Protein AF-A0A1T5BNI3-F1 (afdb_monomer)

Secondary structure (DSSP, 8-state):
---------------------SSSSPPPPPPTTHHHHHHHH-STTHHHHTT--HHHHHHHHHHHHHHTTT-HHHHHHHHHHHHHHHHHHHHHHHHHHHGGGTSEETTEEPPPP----TT---GGGTTTSSS-SS-TT--PPPP-PPPPPPHHHHHHHHHHTT---HHHHHHHH--HHHHHHHHTT-EEEE-TTS-EEEEETTEEEEEE-HHHHHHT-

Mean predicted aligned error: 16.92 Å

Nearest PDB structures (foldseek):
  2yko-assembly1_C  TM=4.255E-01  e=8.423E+00  Homo sapiens

Solvent-accessible surface area (backbone atoms only — not comparable to full-atom values): 14040 Å² total; per-residue (Å²): 140,84,85,83,82,82,80,79,79,81,80,77,77,78,73,79,78,76,78,82,82,69,77,86,55,82,82,78,78,73,62,91,59,49,65,62,50,39,37,74,63,38,83,68,63,46,41,67,74,70,71,46,56,67,67,57,56,54,46,43,53,50,52,51,23,61,74,52,73,81,44,32,72,58,47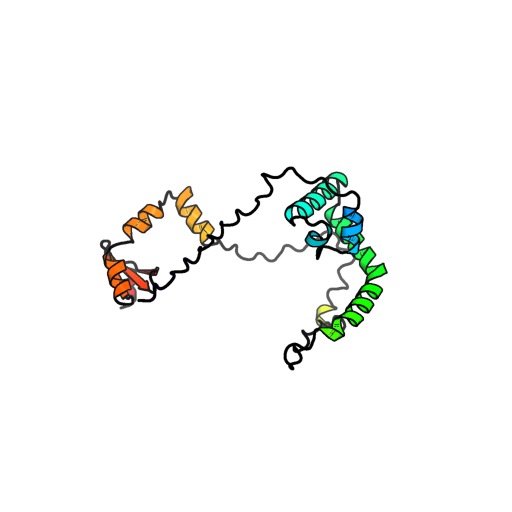,55,50,49,51,24,51,52,44,41,68,76,44,36,65,61,50,54,57,49,49,66,65,61,56,78,74,68,57,64,62,90,89,42,72,66,75,78,72,78,74,80,62,81,89,69,66,60,73,86,70,59,75,67,70,83,75,61,88,87,55,93,77,72,75,74,78,71,81,84,67,82,86,79,84,52,70,68,56,51,53,51,43,38,38,73,75,68,63,45,59,61,70,61,48,49,59,70,67,62,43,74,69,56,57,54,31,36,77,70,75,25,45,80,44,76,45,97,88,60,32,38,36,34,38,48,93,87,38,79,79,47,77,46,52,64,70,58,63,64,76,80,111

Foldseek 3Di:
DDDDDDDDDDPPDPPDPDPCPVPPDPQDDDDPCLLVCCLVVNPPCPCVVVVHDVVSNVVSQVVQCVVVVPASVNVSVVSSVVCCVVCVVVVVVVVVVVPPPPQDDPNDRDDPPPPPPPPCDPCVVVVVPVPPDPDVPCPDPDPDDPDDDDPVNVVVCCCPVVVDDVVVVVVQVDDVVLVVCVVVQWDWDQHPVRWIFTHHPNDGPDIHDPVRVVVVD

Structure (mmCIF, N/CA/C/O backbone):
data_AF-A0A1T5BNI3-F1
#
_entry.id   AF-A0A1T5BNI3-F1
#
loop_
_atom_site.group_PDB
_atom_site.id
_atom_site.type_symbol
_atom_site.label_atom_id
_atom_site.label_alt_id
_atom_site.label_comp_id
_atom_site.label_asym_id
_atom_site.label_entity_id
_atom_site.label_seq_id
_atom_site.pdbx_PDB_ins_code
_atom_site.Cartn_x
_atom_site.Cartn_y
_atom_site.Cartn_z
_atom_site.occupancy
_atom_site.B_iso_or_equiv
_atom_site.auth_seq_id
_atom_site.auth_comp_id
_atom_site.auth_asym_id
_atom_site.auth_atom_id
_atom_site.pdbx_PDB_model_num
ATOM 1 N N . MET A 1 1 ? -43.018 -47.697 7.595 1.00 48.31 1 MET A N 1
ATOM 2 C CA . MET A 1 1 ? -42.002 -46.936 8.354 1.00 48.31 1 MET A CA 1
ATOM 3 C C . MET A 1 1 ? -40.820 -46.683 7.428 1.00 48.31 1 MET A C 1
ATOM 5 O O . MET A 1 1 ? -40.089 -47.619 7.144 1.00 48.31 1 MET A O 1
ATOM 9 N N . ALA A 1 2 ? -40.700 -45.479 6.862 1.00 48.47 2 ALA A N 1
ATOM 10 C CA . ALA A 1 2 ? -39.664 -45.147 5.880 1.00 48.47 2 ALA A CA 1
ATOM 11 C C . ALA A 1 2 ? -38.583 -44.276 6.536 1.00 48.47 2 ALA A C 1
ATOM 13 O O . ALA A 1 2 ? -38.874 -43.178 7.009 1.00 48.47 2 ALA A O 1
ATOM 14 N N . ALA A 1 3 ? -37.354 -44.790 6.593 1.00 55.47 3 ALA A N 1
ATOM 15 C CA . ALA A 1 3 ? -36.198 -44.095 7.144 1.00 55.47 3 ALA A CA 1
ATOM 16 C C . ALA A 1 3 ? -35.705 -43.031 6.151 1.00 55.47 3 ALA A C 1
ATOM 18 O O . ALA A 1 3 ? -35.330 -43.345 5.022 1.00 55.47 3 ALA A O 1
ATOM 19 N N . GLN A 1 4 ? -35.726 -41.766 6.567 1.00 59.69 4 GLN A N 1
ATOM 20 C CA . GLN A 1 4 ? -35.246 -40.645 5.764 1.00 59.69 4 GLN A CA 1
ATOM 21 C C . GLN A 1 4 ? -33.711 -40.615 5.785 1.00 59.69 4 GLN A C 1
ATOM 23 O O . GLN A 1 4 ? -33.096 -40.464 6.839 1.00 59.69 4 GLN A O 1
ATOM 28 N N . SER A 1 5 ? -33.089 -40.775 4.616 1.00 59.94 5 SER A N 1
ATOM 29 C CA . SER A 1 5 ? -31.635 -40.743 4.445 1.00 59.94 5 SER A CA 1
ATOM 30 C C . SER A 1 5 ? -31.112 -39.305 4.496 1.00 59.94 5 SER A C 1
ATOM 32 O O . SER A 1 5 ? -31.317 -38.512 3.576 1.00 59.94 5 SER A O 1
ATOM 34 N N . THR A 1 6 ? -30.407 -38.956 5.567 1.00 68.00 6 THR A N 1
ATOM 35 C CA . THR A 1 6 ? -29.743 -37.659 5.725 1.00 68.00 6 THR A CA 1
ATOM 36 C C . THR A 1 6 ? -28.456 -37.620 4.897 1.00 68.00 6 THR A C 1
ATOM 38 O O . THR A 1 6 ? -27.446 -38.235 5.224 1.00 68.00 6 THR A O 1
ATOM 41 N N . THR A 1 7 ? -28.484 -36.890 3.779 1.00 61.25 7 THR A N 1
ATOM 42 C CA . THR A 1 7 ? -27.296 -36.659 2.942 1.00 61.25 7 THR A CA 1
ATOM 43 C C . THR A 1 7 ? -26.484 -35.500 3.517 1.00 61.25 7 THR A C 1
ATOM 45 O O . THR A 1 7 ? -26.819 -34.329 3.334 1.00 61.25 7 THR A O 1
ATOM 48 N N . THR A 1 8 ? -25.403 -35.812 4.225 1.00 64.38 8 THR A N 1
ATOM 49 C CA . THR A 1 8 ? -24.508 -34.820 4.831 1.00 64.38 8 THR A CA 1
ATOM 50 C C . THR A 1 8 ? -23.678 -34.116 3.748 1.00 64.38 8 THR A C 1
ATOM 52 O O . THR A 1 8 ? -22.743 -34.690 3.186 1.00 64.38 8 THR A O 1
ATOM 55 N N . ARG A 1 9 ? -23.998 -32.852 3.431 1.00 68.50 9 ARG A N 1
ATOM 56 C CA . ARG A 1 9 ? -23.183 -32.010 2.533 1.00 68.50 9 ARG A CA 1
ATOM 57 C C . ARG A 1 9 ? -21.818 -31.745 3.175 1.00 68.50 9 ARG A C 1
ATOM 59 O O . ARG A 1 9 ? -21.721 -31.005 4.148 1.00 68.50 9 ARG A O 1
ATOM 66 N N . LYS A 1 10 ? -20.750 -32.312 2.606 1.00 67.44 10 LYS A N 1
ATOM 67 C CA . LYS A 1 10 ? -19.367 -31.961 2.962 1.00 67.44 10 LYS A CA 1
ATOM 68 C C . LYS A 1 10 ? -19.077 -30.527 2.525 1.00 67.44 10 LYS A C 1
ATOM 70 O O . LYS A 1 10 ? -18.838 -30.259 1.349 1.00 67.44 10 LYS A O 1
ATOM 75 N N . THR A 1 11 ? -19.075 -29.606 3.478 1.00 67.25 11 THR A N 1
ATOM 76 C CA . THR A 1 11 ? -18.621 -28.231 3.279 1.00 67.25 11 THR A CA 1
ATOM 77 C C . THR A 1 11 ? -17.111 -28.252 3.044 1.00 67.25 11 THR A C 1
ATOM 79 O O . THR A 1 11 ? -16.321 -28.378 3.977 1.00 67.25 11 THR A O 1
ATOM 82 N N . THR A 1 12 ? -16.674 -28.184 1.786 1.00 73.31 12 THR A N 1
ATOM 83 C CA . THR A 1 12 ? -15.247 -28.067 1.469 1.00 73.31 12 THR A CA 1
ATOM 84 C C . THR A 1 12 ? -14.752 -26.702 1.930 1.00 73.31 12 THR A C 1
ATOM 86 O O . THR A 1 12 ? -15.045 -25.682 1.303 1.00 73.31 12 THR A O 1
ATOM 89 N N . VAL A 1 13 ? -13.999 -26.673 3.028 1.00 75.56 13 VAL A N 1
ATOM 90 C CA . VAL A 1 13 ? -13.308 -25.473 3.502 1.00 75.56 13 VAL A CA 1
ATOM 91 C C . VAL A 1 13 ? -12.315 -25.049 2.419 1.00 75.56 13 VAL A C 1
ATOM 93 O O . VAL A 1 13 ? -11.287 -25.696 2.211 1.00 75.56 13 VAL A O 1
ATOM 96 N N . ARG A 1 14 ? -12.626 -23.972 1.686 1.00 72.62 14 ARG A N 1
ATOM 97 C CA . ARG A 1 14 ? -11.679 -23.351 0.751 1.00 72.62 14 ARG A CA 1
ATOM 98 C C . ARG A 1 14 ? -10.470 -22.885 1.559 1.00 72.62 14 ARG A C 1
ATOM 100 O O . ARG A 1 14 ? -10.538 -21.870 2.249 1.00 72.62 14 ARG A O 1
ATOM 107 N N . ARG A 1 15 ? -9.359 -23.623 1.479 1.00 77.25 15 ARG A N 1
ATOM 108 C CA . ARG A 1 15 ? -8.075 -23.187 2.040 1.00 77.25 15 ARG A CA 1
ATOM 109 C C . ARG A 1 15 ? -7.756 -21.797 1.485 1.00 77.25 15 ARG A C 1
ATOM 111 O O . ARG A 1 15 ? -7.761 -21.608 0.265 1.00 77.25 15 ARG A O 1
ATOM 118 N N . LYS A 1 16 ? -7.507 -20.826 2.372 1.00 76.25 16 LYS A N 1
ATOM 119 C CA . LYS A 1 16 ? -7.020 -19.496 1.983 1.00 76.25 16 LYS A CA 1
ATOM 120 C C . LYS A 1 16 ? -5.753 -19.705 1.152 1.00 76.25 16 LYS A C 1
ATOM 122 O O . LYS A 1 16 ? -4.801 -20.317 1.628 1.00 76.25 16 LYS A O 1
ATOM 127 N N . ARG A 1 17 ? -5.764 -19.261 -0.108 1.00 69.00 17 ARG A N 1
ATOM 128 C CA . ARG A 1 17 ? -4.570 -19.290 -0.958 1.00 69.00 17 ARG A CA 1
ATOM 129 C C . ARG A 1 17 ? -3.559 -18.336 -0.333 1.00 69.00 17 ARG A C 1
ATOM 131 O O . ARG A 1 17 ? -3.783 -17.129 -0.356 1.00 69.00 17 ARG A O 1
ATOM 138 N N . THR A 1 18 ? -2.487 -18.865 0.245 1.00 76.38 18 THR A N 1
ATOM 139 C CA . THR A 1 18 ? -1.358 -18.042 0.678 1.00 76.38 18 THR A CA 1
ATOM 140 C C . THR A 1 18 ? -0.789 -17.368 -0.570 1.00 76.38 18 THR A C 1
ATOM 142 O O . THR A 1 18 ? -0.436 -18.082 -1.515 1.00 76.38 18 THR A O 1
ATOM 145 N N . PRO A 1 19 ? -0.767 -16.026 -0.646 1.00 65.50 19 PRO A N 1
ATOM 146 C CA . PRO A 1 19 ? -0.210 -15.341 -1.798 1.00 65.50 19 PRO A CA 1
ATOM 147 C C . PRO A 1 19 ? 1.261 -15.731 -1.924 1.00 65.50 19 PRO A C 1
ATOM 149 O O . PRO A 1 19 ? 2.029 -15.595 -0.973 1.00 65.50 19 PRO A O 1
ATOM 152 N N . ASP A 1 20 ? 1.631 -16.259 -3.088 1.00 67.44 20 ASP A N 1
ATOM 153 C CA . ASP A 1 20 ? 3.010 -16.627 -3.381 1.00 67.44 20 ASP A CA 1
ATOM 154 C C . ASP A 1 20 ? 3.852 -15.348 -3.374 1.00 67.44 20 ASP A C 1
ATOM 156 O O . ASP A 1 20 ? 3.744 -14.496 -4.260 1.00 67.44 20 ASP A O 1
ATOM 160 N N . THR A 1 21 ? 4.652 -15.174 -2.324 1.00 68.00 21 THR A N 1
ATOM 161 C CA . THR A 1 21 ? 5.541 -14.020 -2.178 1.00 68.00 21 THR A CA 1
ATOM 162 C C . THR A 1 21 ? 6.693 -14.066 -3.181 1.00 68.00 21 THR A C 1
ATOM 164 O O . THR A 1 21 ? 7.381 -13.057 -3.343 1.00 68.00 21 THR A O 1
ATOM 167 N N . GLY A 1 22 ? 6.878 -15.190 -3.889 1.00 62.00 22 GLY A N 1
ATOM 168 C CA . GLY A 1 22 ? 7.973 -15.415 -4.826 1.00 62.00 22 GLY A CA 1
ATOM 169 C C . GLY A 1 22 ? 9.311 -15.710 -4.145 1.00 62.00 22 GLY A C 1
ATOM 170 O O . GLY A 1 22 ? 10.316 -15.790 -4.838 1.00 62.00 22 GLY A O 1
ATOM 171 N N . LEU A 1 23 ? 9.326 -15.861 -2.812 1.00 65.81 23 LEU A N 1
ATOM 172 C CA . LEU A 1 23 ? 10.523 -16.154 -2.008 1.00 65.81 23 LEU A CA 1
ATOM 173 C C . LEU A 1 23 ? 10.744 -17.657 -1.782 1.00 65.81 23 LEU A C 1
ATOM 175 O O . LEU A 1 23 ? 11.868 -18.078 -1.546 1.00 65.81 23 LEU A O 1
ATOM 179 N N . LEU A 1 24 ? 9.680 -18.468 -1.836 1.00 71.12 24 LEU A N 1
ATOM 180 C CA . LEU A 1 24 ? 9.744 -19.902 -1.517 1.00 71.12 24 LEU A CA 1
ATOM 181 C C . LEU A 1 24 ? 10.062 -20.788 -2.726 1.00 71.12 24 LEU A C 1
ATOM 183 O O . LEU A 1 24 ? 10.502 -21.921 -2.558 1.00 71.12 24 LEU A O 1
ATOM 187 N N . ARG A 1 25 ? 9.803 -20.309 -3.946 1.00 73.44 25 ARG A N 1
ATOM 188 C CA . ARG A 1 25 ? 10.056 -21.078 -5.168 1.00 73.44 25 ARG A CA 1
ATOM 189 C C . ARG A 1 25 ? 11.425 -20.703 -5.734 1.00 73.44 25 ARG A C 1
ATOM 191 O O . ARG A 1 25 ? 11.713 -19.509 -5.810 1.00 73.44 25 ARG A O 1
ATOM 198 N N . PRO A 1 26 ? 12.239 -21.681 -6.174 1.00 79.50 26 PRO A N 1
ATOM 199 C CA . PRO A 1 26 ? 13.507 -21.390 -6.824 1.00 79.50 26 PRO A CA 1
ATOM 200 C C . PRO A 1 26 ? 13.288 -20.468 -8.023 1.00 79.50 26 PRO A C 1
ATOM 202 O O . PRO A 1 26 ? 12.316 -20.600 -8.778 1.00 79.50 26 PRO A O 1
ATOM 205 N N . TYR A 1 27 ? 14.181 -19.493 -8.157 1.00 82.31 27 TYR A N 1
ATOM 206 C CA . TYR A 1 27 ? 14.067 -18.460 -9.169 1.00 82.31 27 TYR A CA 1
ATOM 207 C C . TYR A 1 27 ? 14.114 -19.060 -10.572 1.00 82.31 27 TYR A C 1
ATOM 209 O O . TYR A 1 27 ? 15.011 -19.825 -10.910 1.00 82.31 27 TYR A O 1
ATOM 217 N N . ARG A 1 28 ? 13.158 -18.661 -11.417 1.00 89.19 28 ARG A N 1
ATOM 218 C CA . ARG A 1 28 ? 13.199 -19.014 -12.838 1.00 89.19 28 ARG A CA 1
ATOM 219 C C . ARG A 1 28 ? 14.277 -18.185 -13.543 1.00 89.19 28 ARG A C 1
ATOM 221 O O . ARG A 1 28 ? 14.252 -16.958 -13.378 1.00 89.19 28 ARG A O 1
ATOM 228 N N . PRO A 1 29 ? 15.195 -18.805 -14.305 1.00 94.69 29 PRO A N 1
ATOM 229 C CA . PRO A 1 29 ? 16.146 -18.065 -15.126 1.00 94.69 29 PRO A CA 1
ATOM 230 C C . PRO A 1 29 ? 15.404 -17.290 -16.219 1.00 94.69 29 PRO A C 1
ATOM 232 O O . PRO A 1 29 ? 14.285 -17.653 -16.597 1.00 94.69 29 PRO A O 1
ATOM 235 N N . ARG A 1 30 ? 16.010 -16.198 -16.689 1.00 94.56 30 ARG A N 1
ATOM 236 C CA . ARG A 1 30 ? 15.466 -15.407 -17.794 1.00 94.56 30 ARG A CA 1
ATOM 237 C C . ARG A 1 30 ? 15.522 -16.230 -19.090 1.00 94.56 30 ARG A C 1
ATOM 239 O O . ARG A 1 30 ? 16.598 -16.726 -19.420 1.00 94.56 30 ARG A O 1
ATOM 246 N N . PRO A 1 31 ? 14.408 -16.378 -19.824 1.00 96.31 31 PRO A N 1
ATOM 247 C CA . PRO A 1 31 ? 14.423 -16.971 -21.157 1.00 96.31 31 PRO A CA 1
ATOM 248 C C . PRO A 1 31 ? 15.328 -16.175 -22.106 1.00 96.31 31 PRO A C 1
ATOM 250 O O . PRO A 1 31 ? 15.365 -14.946 -22.034 1.00 96.31 31 PRO A O 1
ATOM 253 N N . ALA A 1 32 ? 16.053 -16.862 -22.991 1.00 95.25 32 ALA A N 1
ATOM 254 C CA . ALA A 1 32 ? 16.967 -16.214 -23.936 1.00 95.25 32 ALA A CA 1
ATOM 255 C C . ALA A 1 32 ? 16.233 -15.325 -24.957 1.00 95.25 32 ALA A C 1
ATOM 257 O O . ALA A 1 32 ? 16.781 -14.323 -25.393 1.00 95.25 32 ALA A O 1
ATOM 258 N N . ASP A 1 33 ? 14.981 -15.662 -25.274 1.00 95.88 33 ASP A N 1
ATOM 259 C CA . ASP A 1 33 ? 14.094 -14.968 -26.215 1.00 95.88 33 ASP A CA 1
ATOM 260 C C . ASP A 1 33 ? 13.258 -13.846 -25.567 1.00 95.88 33 ASP A C 1
ATOM 262 O O . ASP A 1 33 ? 12.379 -13.246 -26.197 1.00 95.88 33 ASP A O 1
ATOM 266 N N . PHE A 1 34 ? 13.482 -13.570 -24.277 1.00 95.50 34 PHE A N 1
ATOM 267 C CA . PHE A 1 34 ? 12.669 -12.621 -23.521 1.00 95.50 34 PHE A CA 1
ATOM 268 C C . PHE A 1 34 ? 12.654 -11.229 -24.164 1.00 95.50 34 PHE A C 1
ATOM 270 O O . PHE A 1 34 ? 11.607 -10.576 -24.210 1.00 95.50 34 PHE A O 1
ATOM 277 N N . ARG A 1 35 ? 13.804 -10.778 -24.677 1.00 94.00 35 ARG A N 1
ATOM 278 C CA . ARG A 1 35 ? 13.964 -9.453 -25.283 1.00 94.00 35 ARG A CA 1
ATOM 279 C C . ARG A 1 35 ? 13.117 -9.319 -26.545 1.00 94.00 35 ARG A C 1
ATOM 281 O O . ARG A 1 35 ? 12.366 -8.354 -26.679 1.00 94.00 35 ARG A O 1
ATOM 288 N N . GLU A 1 36 ? 13.208 -10.285 -27.447 1.00 94.25 36 GLU A N 1
ATOM 289 C CA . GLU A 1 36 ? 12.498 -10.313 -28.723 1.00 94.25 36 GLU A CA 1
ATOM 290 C C . GLU A 1 36 ? 10.986 -10.377 -28.491 1.00 94.25 36 GLU A C 1
ATOM 292 O O . GLU A 1 36 ? 10.218 -9.627 -29.102 1.00 94.25 36 GLU A O 1
ATOM 297 N N . VAL A 1 37 ? 10.553 -11.226 -27.553 1.00 95.69 37 VAL A N 1
ATOM 298 C CA . VAL A 1 37 ? 9.142 -11.344 -27.170 1.00 95.69 37 VAL A CA 1
ATOM 299 C C . VAL A 1 37 ? 8.631 -10.038 -26.563 1.00 95.69 37 VAL A C 1
ATOM 301 O O . VAL A 1 37 ? 7.549 -9.586 -26.942 1.00 95.69 37 VAL A O 1
ATOM 304 N N . TYR A 1 38 ? 9.402 -9.396 -25.679 1.00 94.44 38 TYR A N 1
ATOM 305 C CA . TYR A 1 38 ? 9.036 -8.111 -25.080 1.00 94.44 38 TYR A CA 1
ATOM 306 C C . TYR A 1 38 ? 8.888 -7.004 -26.130 1.00 94.44 38 TYR A C 1
ATOM 308 O O . TYR A 1 38 ? 7.933 -6.231 -26.083 1.00 94.44 38 TYR A O 1
ATOM 316 N N . VAL A 1 39 ? 9.812 -6.920 -27.090 1.00 92.69 39 VAL A N 1
ATOM 317 C CA . VAL A 1 39 ? 9.760 -5.922 -28.171 1.00 92.69 39 VAL A CA 1
ATOM 318 C C . VAL A 1 39 ? 8.529 -6.135 -29.055 1.00 92.69 39 VAL A C 1
ATOM 320 O O . VAL A 1 39 ? 7.844 -5.169 -29.392 1.00 92.69 39 VAL A O 1
ATOM 323 N N . ARG A 1 40 ? 8.208 -7.396 -29.365 1.00 90.88 40 ARG A N 1
ATOM 324 C CA . ARG A 1 40 ? 7.083 -7.781 -30.227 1.00 90.88 40 ARG A CA 1
ATOM 325 C C . ARG A 1 40 ? 5.714 -7.634 -29.557 1.00 90.88 40 ARG A C 1
ATOM 327 O O . ARG A 1 40 ? 4.808 -7.044 -30.134 1.00 90.88 40 ARG A O 1
ATOM 334 N N . MET A 1 41 ? 5.526 -8.221 -28.376 1.00 91.00 41 MET A N 1
ATOM 335 C CA . MET A 1 41 ? 4.225 -8.252 -27.685 1.00 91.00 41 MET A CA 1
ATOM 336 C C . MET A 1 41 ? 4.020 -7.027 -26.802 1.00 91.00 41 MET A C 1
ATOM 338 O O . MET A 1 41 ? 2.909 -6.515 -26.670 1.00 91.00 41 MET A O 1
ATOM 342 N N . GLY A 1 42 ? 5.103 -6.524 -26.216 1.00 90.50 42 GLY A N 1
ATOM 343 C CA . GLY A 1 42 ? 5.033 -5.472 -25.228 1.00 90.50 42 GLY A CA 1
ATOM 344 C C . GLY A 1 42 ? 4.872 -5.945 -23.804 1.00 90.50 42 GLY A C 1
ATOM 345 O O . GLY A 1 42 ? 5.241 -7.054 -23.468 1.00 90.50 42 GLY A O 1
ATOM 346 N N . TRP A 1 43 ? 4.327 -5.067 -22.959 1.00 87.88 43 TRP A N 1
ATOM 347 C CA . TRP A 1 43 ? 4.064 -5.361 -21.550 1.00 87.88 43 TRP A CA 1
ATOM 348 C C . TRP A 1 43 ? 2.831 -6.254 -21.342 1.00 87.88 43 TRP A C 1
ATOM 350 O O . TRP A 1 43 ? 2.806 -7.052 -20.409 1.00 87.88 43 TRP A O 1
ATOM 360 N N . GLU A 1 44 ? 1.810 -6.115 -22.188 1.00 89.81 44 GLU A N 1
ATOM 361 C CA . GLU A 1 44 ? 0.547 -6.844 -22.050 1.00 89.81 44 GLU A CA 1
ATOM 362 C C . GLU A 1 44 ? 0.680 -8.274 -22.596 1.00 89.81 44 GLU A C 1
ATOM 364 O O . GLU A 1 44 ? 1.194 -8.483 -23.693 1.00 89.81 44 GLU A O 1
ATOM 369 N N . GLY A 1 45 ? 0.243 -9.265 -21.811 1.00 88.12 45 GLY A N 1
ATOM 370 C CA . GLY A 1 45 ? 0.241 -10.682 -22.197 1.00 88.12 45 GLY A CA 1
ATOM 371 C C . GLY A 1 45 ? 1.561 -11.436 -21.986 1.00 88.12 45 GLY A C 1
ATOM 372 O O . GLY A 1 45 ? 1.643 -12.621 -22.311 1.00 88.12 45 GLY A O 1
ATOM 373 N N . LEU A 1 46 ? 2.601 -10.803 -21.429 1.00 93.25 46 LEU A N 1
ATOM 374 C CA . LEU A 1 46 ? 3.862 -11.494 -21.109 1.00 93.25 46 LEU A CA 1
ATOM 375 C C . LEU A 1 46 ? 3.713 -12.531 -19.996 1.00 93.25 46 LEU A C 1
ATOM 377 O O . LEU A 1 46 ? 4.386 -13.562 -20.011 1.00 93.25 46 LEU A O 1
ATOM 381 N N . ASP A 1 47 ? 2.864 -12.247 -19.013 1.00 91.94 47 ASP A N 1
ATOM 382 C CA . ASP A 1 47 ? 2.550 -13.153 -17.912 1.00 91.94 47 ASP A CA 1
ATOM 383 C C . ASP A 1 47 ? 1.885 -14.431 -18.421 1.00 91.94 47 ASP A C 1
ATOM 385 O O . ASP A 1 47 ? 2.239 -15.523 -17.972 1.00 91.94 47 ASP A O 1
ATOM 389 N N . GLU A 1 48 ? 1.004 -14.308 -19.413 1.00 92.44 48 GLU A N 1
ATOM 390 C CA . GLU A 1 48 ? 0.389 -15.445 -20.092 1.00 92.44 48 GLU A CA 1
ATOM 391 C C . GLU A 1 48 ? 1.389 -16.188 -20.989 1.00 92.44 48 GLU A C 1
ATOM 393 O O . GLU A 1 48 ? 1.501 -17.412 -20.891 1.00 92.44 48 GLU A O 1
ATOM 398 N N . HIS A 1 49 ? 2.172 -15.464 -21.798 1.00 95.62 49 HIS A N 1
ATOM 399 C CA . HIS A 1 49 ? 3.150 -16.056 -22.715 1.00 95.62 49 HIS A CA 1
ATOM 400 C C . HIS A 1 49 ? 4.197 -16.903 -21.980 1.00 95.62 49 HIS A C 1
ATOM 402 O O . HIS A 1 49 ? 4.405 -18.071 -22.303 1.00 95.62 49 HIS A O 1
ATOM 408 N N . PHE A 1 50 ? 4.812 -16.343 -20.934 1.00 94.50 50 PHE A N 1
ATOM 409 C CA . PHE A 1 50 ? 5.826 -17.038 -20.137 1.00 94.50 50 PHE A CA 1
ATOM 410 C C . PHE A 1 50 ? 5.239 -17.851 -18.976 1.00 94.50 50 PHE A C 1
ATOM 412 O O . PHE A 1 50 ? 5.991 -18.488 -18.228 1.00 94.50 50 PHE A O 1
ATOM 419 N N . ARG A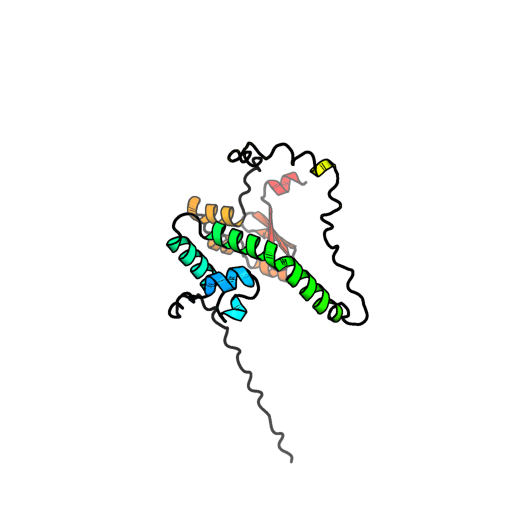 1 51 ? 3.908 -17.830 -18.801 1.00 93.12 51 ARG A N 1
ATOM 420 C CA . ARG A 1 51 ? 3.176 -18.468 -17.691 1.00 93.12 51 ARG A CA 1
ATOM 421 C C . ARG A 1 51 ? 3.831 -18.183 -16.340 1.00 93.12 51 ARG A C 1
ATOM 423 O O . ARG A 1 51 ? 4.092 -19.091 -15.544 1.00 93.12 51 ARG A O 1
ATOM 430 N N . THR A 1 52 ? 4.164 -16.917 -16.115 1.00 91.38 52 THR A N 1
ATOM 431 C CA . THR A 1 52 ? 4.971 -16.479 -14.976 1.00 91.38 52 THR A CA 1
ATOM 432 C C . THR A 1 52 ? 4.363 -15.264 -14.292 1.00 91.38 52 THR A C 1
ATOM 434 O O . THR A 1 52 ? 3.502 -14.573 -14.826 1.00 91.38 52 THR A O 1
ATOM 437 N N . ASN A 1 53 ? 4.814 -14.995 -13.072 1.00 90.06 53 ASN A N 1
ATOM 438 C CA . ASN A 1 53 ? 4.357 -13.843 -12.312 1.00 90.06 53 ASN A CA 1
ATOM 439 C C . ASN A 1 53 ? 5.002 -12.551 -12.848 1.00 90.06 53 ASN A C 1
ATOM 441 O O . ASN A 1 53 ? 6.194 -12.531 -13.163 1.00 90.06 53 ASN A O 1
ATOM 445 N N . TRP A 1 54 ? 4.252 -11.445 -12.857 1.00 88.94 54 TRP A N 1
ATOM 446 C CA . TRP A 1 54 ? 4.744 -10.121 -13.259 1.00 88.94 54 TRP A CA 1
ATOM 447 C C . TRP A 1 54 ? 6.018 -9.681 -12.512 1.00 88.94 54 TRP A C 1
ATOM 449 O O . TRP A 1 54 ? 6.823 -8.927 -13.056 1.00 88.94 54 TRP A O 1
ATOM 459 N N . ARG A 1 55 ? 6.247 -10.165 -11.282 1.00 88.06 55 ARG A N 1
ATOM 460 C CA . ARG A 1 55 ? 7.486 -9.917 -10.525 1.00 88.06 55 ARG A CA 1
ATOM 461 C C . ARG A 1 55 ? 8.713 -10.537 -11.191 1.00 88.06 55 ARG A C 1
ATOM 463 O O . ARG A 1 55 ? 9.752 -9.886 -11.234 1.00 88.06 55 ARG A O 1
ATOM 470 N N . CYS A 1 56 ? 8.591 -11.753 -11.730 1.00 90.44 56 CYS A N 1
ATOM 471 C CA . CYS A 1 56 ? 9.666 -12.403 -12.480 1.00 90.44 56 CYS A CA 1
ATOM 472 C C . CYS A 1 56 ? 9.978 -11.619 -13.755 1.00 90.44 56 CYS A C 1
ATOM 474 O O . CYS A 1 56 ? 11.135 -11.305 -13.996 1.00 90.44 56 CYS A O 1
ATOM 476 N N . ILE A 1 57 ? 8.947 -11.203 -14.498 1.00 91.62 57 ILE A N 1
ATOM 477 C CA . ILE A 1 57 ? 9.102 -10.373 -15.706 1.00 91.62 57 ILE A CA 1
ATOM 478 C C . ILE A 1 57 ? 9.786 -9.044 -15.373 1.00 91.62 57 ILE A C 1
ATOM 480 O O . ILE A 1 57 ? 10.731 -8.636 -16.044 1.00 91.62 57 ILE A O 1
ATOM 484 N N . ARG A 1 58 ? 9.360 -8.374 -14.295 1.00 89.50 58 ARG A N 1
ATOM 485 C CA . ARG A 1 58 ? 9.996 -7.135 -13.831 1.00 89.50 58 ARG A CA 1
ATOM 486 C C . ARG A 1 58 ? 11.469 -7.350 -13.486 1.00 89.50 58 ARG A C 1
ATOM 488 O O . ARG A 1 58 ? 12.283 -6.490 -13.804 1.00 89.50 58 ARG A O 1
ATOM 495 N N . ARG A 1 59 ? 11.805 -8.467 -12.840 1.00 90.56 59 ARG A N 1
ATOM 496 C CA . ARG A 1 59 ? 13.188 -8.814 -12.508 1.00 90.56 59 ARG A CA 1
ATOM 497 C C . ARG A 1 59 ? 14.012 -9.074 -13.765 1.00 90.56 59 ARG A C 1
ATOM 499 O O . ARG A 1 59 ? 15.079 -8.499 -13.871 1.00 90.56 59 ARG A O 1
ATOM 506 N N . TRP A 1 60 ? 13.498 -9.829 -14.733 1.00 93.00 60 TRP A N 1
ATOM 507 C CA . TRP A 1 60 ? 14.172 -10.071 -16.014 1.00 93.00 60 TRP A CA 1
ATOM 508 C C . TRP A 1 60 ? 14.477 -8.780 -16.775 1.00 93.00 60 TRP A C 1
ATOM 510 O O . TRP A 1 60 ? 15.538 -8.656 -17.375 1.00 93.00 60 TRP A O 1
ATOM 520 N N . ILE A 1 61 ? 13.590 -7.784 -16.691 1.00 89.38 61 ILE A N 1
ATOM 521 C CA . ILE A 1 61 ? 13.851 -6.444 -17.235 1.00 89.38 61 ILE A CA 1
ATOM 522 C C . ILE A 1 61 ? 14.998 -5.764 -16.483 1.00 89.38 61 ILE A C 1
ATOM 524 O O . ILE A 1 61 ? 15.841 -5.147 -17.117 1.00 89.38 61 ILE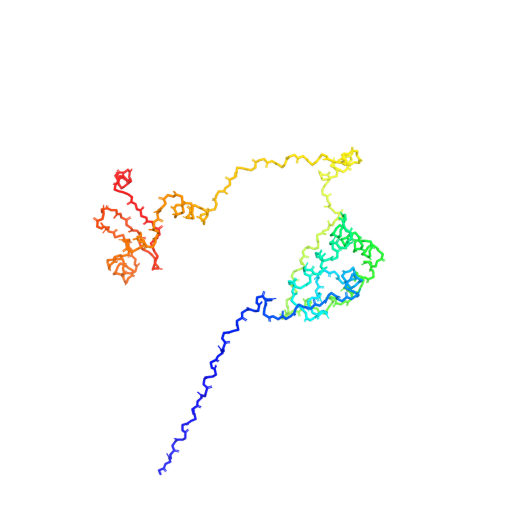 A O 1
ATOM 528 N N . ILE A 1 62 ? 15.051 -5.874 -15.153 1.00 86.19 62 ILE A N 1
ATOM 529 C CA . ILE A 1 62 ? 16.152 -5.325 -14.341 1.00 86.19 62 ILE A CA 1
ATOM 530 C C . ILE A 1 62 ? 17.472 -6.060 -14.619 1.00 86.19 62 ILE A C 1
ATOM 532 O O . ILE A 1 62 ? 18.498 -5.406 -14.738 1.00 86.19 62 ILE A O 1
ATOM 536 N N . GLU A 1 63 ? 17.452 -7.384 -14.770 1.00 86.94 63 GLU A N 1
ATOM 537 C CA . GLU A 1 63 ? 18.621 -8.197 -15.132 1.00 86.94 63 GLU A CA 1
ATOM 538 C C . GLU A 1 63 ? 19.142 -7.818 -16.525 1.00 86.94 63 GLU A C 1
ATOM 540 O O . GLU A 1 63 ? 20.333 -7.588 -16.685 1.00 86.94 63 GLU A O 1
ATOM 545 N N . GLN A 1 64 ? 18.252 -7.629 -17.506 1.00 84.19 64 GLN A N 1
ATOM 546 C CA . GLN A 1 64 ? 18.624 -7.109 -18.829 1.00 84.19 64 GLN A CA 1
ATOM 547 C C . GLN A 1 64 ? 19.233 -5.704 -18.737 1.00 84.19 64 GLN A C 1
ATOM 549 O O . GLN A 1 64 ? 20.165 -5.385 -19.462 1.00 84.19 64 GLN A O 1
ATOM 554 N N . ILE A 1 65 ? 18.723 -4.866 -17.829 1.00 79.38 65 ILE A N 1
ATOM 555 C CA . ILE A 1 65 ? 19.284 -3.534 -17.582 1.00 79.38 65 ILE A CA 1
ATOM 556 C C . ILE A 1 65 ? 20.684 -3.613 -16.983 1.00 79.38 65 ILE A C 1
ATOM 558 O O . ILE A 1 65 ? 21.523 -2.800 -17.353 1.00 79.38 65 ILE A O 1
ATOM 562 N N . ALA A 1 66 ? 20.917 -4.555 -16.070 1.00 75.31 66 ALA A N 1
ATOM 563 C CA . ALA A 1 66 ? 22.213 -4.737 -15.433 1.00 75.31 66 ALA A CA 1
ATOM 564 C C . ALA A 1 66 ? 23.268 -5.257 -16.419 1.00 75.31 66 ALA A C 1
ATOM 566 O O . ALA A 1 66 ? 24.406 -4.818 -16.356 1.00 75.31 66 ALA A O 1
ATOM 567 N N . GLU A 1 67 ? 22.887 -6.137 -17.349 1.00 77.56 67 GLU A N 1
ATOM 568 C CA . GLU A 1 67 ? 23.785 -6.614 -18.409 1.00 77.56 67 GLU A CA 1
ATOM 569 C C . GLU A 1 67 ? 24.138 -5.521 -19.429 1.00 77.56 67 GLU A C 1
ATOM 571 O O . GLU A 1 67 ? 25.264 -5.481 -19.910 1.00 77.56 67 GLU A O 1
ATOM 576 N N . ASP A 1 68 ? 23.204 -4.615 -19.737 1.00 71.94 68 ASP A N 1
ATOM 577 C CA . ASP A 1 68 ? 23.402 -3.548 -20.731 1.00 71.94 68 ASP A CA 1
ATOM 578 C C . ASP A 1 68 ? 24.026 -2.253 -20.146 1.00 71.94 68 ASP A C 1
ATOM 580 O O . ASP A 1 68 ? 24.032 -1.243 -20.850 1.00 71.94 68 ASP A O 1
ATOM 584 N N . GLU A 1 69 ? 24.497 -2.282 -18.885 1.00 56.25 69 GLU A N 1
ATOM 585 C CA . GLU A 1 69 ? 25.194 -1.296 -18.008 1.00 56.25 69 GLU A CA 1
ATOM 586 C C . GLU A 1 69 ? 24.851 0.216 -18.069 1.00 56.25 69 GLU A C 1
ATOM 588 O O . GLU A 1 69 ? 24.971 0.902 -17.056 1.00 56.25 69 GLU A O 1
ATOM 593 N N . ALA A 1 70 ? 24.348 0.769 -19.171 1.00 53.78 70 ALA A N 1
ATOM 594 C CA . ALA A 1 70 ? 24.056 2.192 -19.325 1.00 53.78 70 ALA A CA 1
ATOM 595 C C . ALA A 1 70 ? 22.591 2.518 -19.665 1.00 53.78 70 ALA A C 1
ATOM 597 O O . ALA A 1 70 ? 22.142 3.610 -19.324 1.00 53.78 70 ALA A O 1
ATOM 598 N N . MET A 1 71 ? 21.805 1.634 -20.308 1.00 58.34 71 MET A N 1
ATOM 599 C CA . MET A 1 71 ? 20.535 2.077 -20.933 1.00 58.34 71 MET A CA 1
ATOM 600 C C . MET A 1 71 ? 19.386 1.050 -21.054 1.00 58.34 71 MET A C 1
ATOM 602 O O . MET A 1 71 ? 18.444 1.272 -21.815 1.00 58.34 71 MET A O 1
ATOM 606 N N . GLY A 1 72 ? 19.344 -0.048 -20.295 1.00 66.31 72 GLY A N 1
ATOM 607 C CA . GLY A 1 72 ? 18.420 -1.157 -20.621 1.00 66.31 72 GLY A CA 1
ATOM 608 C C . GLY A 1 72 ? 16.911 -0.832 -20.687 1.00 66.31 72 GLY A C 1
ATOM 609 O O . GLY A 1 72 ? 16.214 -1.304 -21.586 1.00 66.31 72 GLY A O 1
ATOM 610 N N . ARG A 1 73 ? 16.359 0.024 -19.805 1.00 74.31 73 ARG A N 1
ATOM 611 C CA . ARG A 1 73 ? 14.915 0.356 -19.860 1.00 74.31 73 ARG A CA 1
ATOM 612 C C . ARG A 1 73 ? 14.605 1.292 -21.022 1.00 74.31 73 ARG A C 1
ATOM 614 O O . ARG A 1 73 ? 13.506 1.236 -21.572 1.00 74.31 73 ARG A O 1
ATOM 621 N N . ILE A 1 74 ? 15.556 2.159 -21.356 1.00 80.62 74 ILE A N 1
ATOM 622 C CA . ILE A 1 74 ? 15.459 3.086 -22.480 1.00 80.62 74 ILE A CA 1
ATOM 623 C C . ILE A 1 74 ? 15.564 2.287 -23.779 1.00 80.62 74 ILE A C 1
ATOM 625 O O . ILE A 1 74 ? 14.712 2.452 -24.640 1.00 80.62 74 ILE A O 1
ATOM 629 N N . HIS A 1 75 ? 16.492 1.334 -23.870 1.00 82.75 75 HIS A N 1
ATOM 630 C CA . HIS A 1 75 ? 16.675 0.467 -25.034 1.00 82.75 75 HIS A CA 1
ATOM 631 C C . HIS A 1 75 ? 15.494 -0.464 -25.288 1.00 82.75 75 HIS A C 1
ATOM 633 O O . HIS A 1 75 ? 15.035 -0.545 -26.420 1.00 82.75 75 HIS A O 1
ATOM 639 N N . LEU A 1 76 ? 14.935 -1.120 -24.264 1.00 83.56 76 LEU A N 1
ATOM 640 C CA . LEU A 1 76 ? 13.738 -1.953 -24.452 1.00 83.56 76 LEU A CA 1
ATOM 641 C C . LEU A 1 76 ? 12.531 -1.125 -24.912 1.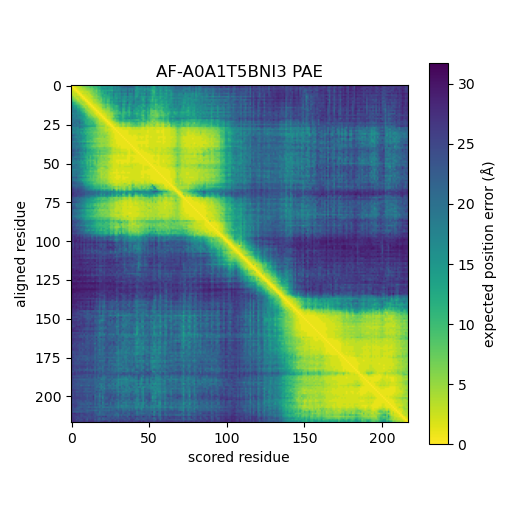00 83.56 76 LEU A C 1
ATOM 643 O O . LEU A 1 76 ? 11.724 -1.592 -25.715 1.00 83.56 76 LEU A O 1
ATOM 647 N N . LYS A 1 77 ? 12.405 0.114 -24.421 1.00 83.62 77 LYS A N 1
ATOM 648 C CA . LYS A 1 77 ? 11.375 1.043 -24.898 1.00 83.62 77 LYS A CA 1
ATOM 649 C C . LYS A 1 77 ? 11.652 1.500 -26.327 1.00 83.62 77 LYS A C 1
ATOM 651 O O . LYS A 1 77 ? 10.739 1.434 -27.134 1.00 83.62 77 LYS A O 1
ATOM 656 N N . ALA A 1 78 ? 12.879 1.905 -26.641 1.00 86.69 78 ALA A N 1
ATOM 657 C CA . ALA A 1 78 ? 13.280 2.363 -27.967 1.00 86.69 78 ALA A CA 1
ATOM 658 C C . ALA A 1 78 ? 13.136 1.253 -29.017 1.00 86.69 78 ALA A C 1
ATOM 660 O O . ALA A 1 78 ? 12.509 1.469 -30.046 1.00 86.69 78 ALA A O 1
ATOM 661 N N . ALA A 1 79 ? 13.605 0.038 -28.721 1.00 87.31 79 ALA A N 1
ATOM 662 C CA . ALA A 1 79 ? 13.445 -1.130 -29.582 1.00 87.31 79 ALA A CA 1
ATOM 663 C C . ALA A 1 79 ? 11.967 -1.435 -29.847 1.00 87.31 79 ALA A C 1
ATOM 665 O O . ALA A 1 79 ? 11.586 -1.710 -30.982 1.00 87.31 79 ALA A O 1
ATOM 666 N N . ARG A 1 80 ? 11.110 -1.318 -28.825 1.00 86.75 80 ARG A N 1
ATOM 667 C CA . ARG A 1 80 ? 9.665 -1.449 -29.015 1.00 86.75 80 ARG A CA 1
ATOM 668 C C . ARG A 1 80 ? 9.083 -0.316 -29.857 1.00 86.75 80 ARG A C 1
ATOM 670 O O . ARG A 1 80 ? 8.250 -0.587 -30.713 1.00 86.75 80 ARG A O 1
ATOM 677 N N . THR A 1 81 ? 9.489 0.928 -29.625 1.00 87.44 81 THR A N 1
ATOM 678 C CA . THR A 1 81 ? 9.046 2.074 -30.428 1.00 87.44 81 THR A CA 1
ATOM 679 C C . THR A 1 81 ? 9.411 1.877 -31.899 1.00 87.44 81 THR A C 1
ATOM 681 O O . THR A 1 81 ? 8.541 2.028 -32.750 1.00 87.44 81 THR A O 1
ATOM 684 N N . ASN A 1 82 ? 10.639 1.445 -32.194 1.00 90.25 82 ASN A N 1
ATOM 685 C CA . ASN A 1 82 ? 11.094 1.149 -33.555 1.00 90.25 82 ASN A CA 1
ATOM 686 C C . ASN A 1 82 ? 10.295 -0.005 -34.170 1.00 90.25 82 ASN A C 1
ATOM 688 O O . ASN A 1 82 ? 9.768 0.119 -35.272 1.00 90.25 82 ASN A O 1
ATOM 692 N N . TRP A 1 83 ? 10.096 -1.091 -33.419 1.00 91.81 83 TRP A N 1
ATOM 693 C CA . TRP A 1 83 ? 9.294 -2.217 -33.890 1.00 91.81 83 TRP A CA 1
ATOM 694 C C . TRP A 1 83 ? 7.839 -1.817 -34.173 1.00 91.81 83 TRP A C 1
ATOM 696 O O . TRP A 1 83 ? 7.267 -2.254 -35.168 1.00 91.81 83 TRP A O 1
ATOM 706 N N . LEU A 1 84 ? 7.240 -0.952 -33.347 1.00 86.56 84 LEU A N 1
ATOM 707 C CA . LEU A 1 84 ? 5.905 -0.394 -33.583 1.00 86.56 84 LEU A CA 1
ATOM 708 C C . LEU A 1 84 ? 5.871 0.589 -34.761 1.00 86.56 84 LEU A C 1
ATOM 710 O O . LEU A 1 84 ? 4.839 0.675 -35.421 1.00 86.56 84 LEU A O 1
ATOM 714 N N . ALA A 1 85 ? 6.951 1.313 -35.046 1.00 88.00 85 ALA A N 1
ATOM 715 C CA . ALA A 1 85 ? 7.035 2.149 -36.241 1.00 88.00 85 ALA A CA 1
ATOM 716 C C . ALA A 1 85 ? 7.021 1.283 -37.512 1.00 88.00 85 ALA A C 1
ATOM 718 O O . ALA A 1 85 ? 6.258 1.553 -38.434 1.00 88.00 85 ALA A O 1
ATOM 719 N N . GLU A 1 86 ? 7.780 0.186 -37.515 1.00 88.50 86 GLU A N 1
ATOM 720 C CA . GLU A 1 86 ? 7.872 -0.744 -38.648 1.00 88.50 86 GLU A CA 1
ATOM 721 C C . GLU A 1 86 ? 6.620 -1.623 -38.813 1.00 88.50 86 GLU A C 1
ATOM 723 O O . GLU A 1 86 ? 6.137 -1.853 -39.921 1.00 88.50 86 GLU A O 1
ATOM 728 N N . HIS A 1 87 ? 6.073 -2.135 -37.708 1.00 88.88 87 HIS A N 1
ATOM 729 C CA . HIS A 1 87 ? 5.036 -3.172 -37.720 1.00 88.88 87 HIS A CA 1
ATOM 730 C C . HIS A 1 87 ? 3.663 -2.684 -37.247 1.00 88.88 87 HIS A C 1
ATOM 732 O O . HIS A 1 87 ? 2.666 -3.398 -37.400 1.00 88.88 87 HIS A O 1
ATOM 738 N N . GLY A 1 88 ? 3.573 -1.481 -36.677 1.00 83.50 88 GLY A N 1
ATOM 739 C CA . GLY A 1 88 ? 2.359 -0.980 -36.032 1.00 83.50 88 GLY A CA 1
ATOM 740 C C . GLY A 1 88 ? 1.193 -0.770 -36.989 1.00 83.50 88 GLY A C 1
ATOM 741 O O . GLY A 1 88 ? 0.048 -0.953 -36.581 1.00 83.50 88 GLY A O 1
ATOM 742 N N . GLU A 1 89 ? 1.440 -0.461 -38.266 1.00 80.31 89 GLU A N 1
ATOM 743 C CA . GLU A 1 89 ? 0.368 -0.422 -39.270 1.00 80.31 89 GLU A CA 1
ATOM 744 C C . GLU A 1 89 ? -0.284 -1.790 -39.480 1.00 80.31 89 GLU A C 1
ATOM 746 O O . GLU A 1 89 ? -1.507 -1.891 -39.601 1.00 80.31 89 GLU A O 1
ATOM 751 N N . ARG A 1 90 ? 0.519 -2.858 -39.497 1.00 79.56 90 ARG A N 1
ATOM 752 C CA . ARG A 1 90 ? 0.025 -4.227 -39.667 1.00 79.56 90 ARG A CA 1
ATOM 753 C C . ARG A 1 90 ? -0.820 -4.652 -38.469 1.00 79.56 90 ARG A C 1
ATOM 755 O O . ARG A 1 90 ? -1.889 -5.224 -38.664 1.00 79.56 90 ARG A O 1
ATOM 762 N N . ILE A 1 91 ? -0.377 -4.315 -37.256 1.00 79.81 91 ILE A N 1
ATOM 763 C CA . ILE A 1 91 ? -1.110 -4.594 -36.010 1.00 79.81 91 ILE A CA 1
ATOM 764 C C . ILE A 1 91 ? -2.424 -3.819 -35.982 1.00 79.81 91 ILE A C 1
ATOM 766 O O . ILE A 1 91 ? -3.474 -4.430 -35.811 1.00 79.81 91 ILE A O 1
ATOM 770 N N . ARG A 1 92 ? -2.395 -2.508 -36.270 1.00 75.88 92 ARG A N 1
ATOM 771 C CA . ARG A 1 92 ? -3.609 -1.680 -36.357 1.00 75.88 92 ARG A CA 1
ATOM 772 C C . ARG A 1 92 ? -4.607 -2.249 -37.368 1.00 75.88 92 ARG A C 1
ATOM 774 O O . ARG A 1 92 ? -5.793 -2.351 -37.064 1.00 75.88 92 ARG A O 1
ATOM 781 N N . ARG A 1 93 ? -4.151 -2.694 -38.548 1.00 75.69 93 ARG A N 1
ATOM 782 C CA . ARG A 1 93 ? -5.021 -3.363 -39.538 1.00 75.69 93 ARG A CA 1
ATOM 783 C C . ARG A 1 93 ? -5.595 -4.689 -39.026 1.00 75.69 93 ARG A C 1
ATOM 785 O O . ARG A 1 93 ? -6.728 -5.022 -39.371 1.00 75.69 93 ARG A O 1
ATOM 792 N N . GLN A 1 94 ? -4.840 -5.451 -38.238 1.00 74.88 94 GLN A N 1
ATOM 793 C CA . GLN A 1 94 ? -5.272 -6.740 -37.691 1.00 74.88 94 GLN A CA 1
ATOM 794 C C . GLN A 1 94 ? -6.278 -6.570 -36.539 1.00 74.88 94 GLN A C 1
ATOM 796 O O . GLN A 1 94 ? -7.305 -7.250 -36.528 1.00 74.88 94 GLN A O 1
ATOM 801 N N . GLU A 1 95 ? -6.058 -5.609 -35.640 1.00 70.06 95 GLU A N 1
ATOM 802 C CA . GLU A 1 95 ? -6.988 -5.258 -34.556 1.00 70.06 95 GLU A CA 1
ATOM 803 C C . GLU A 1 95 ? -8.308 -4.694 -35.099 1.00 70.06 95 GLU A C 1
ATOM 805 O O . GLU A 1 95 ? -9.385 -5.117 -34.674 1.00 70.06 95 GLU A O 1
ATOM 810 N N . LEU A 1 96 ? -8.255 -3.839 -36.129 1.00 63.94 96 LEU A N 1
ATOM 811 C CA . LEU A 1 96 ? -9.454 -3.334 -36.815 1.00 63.94 96 LEU A CA 1
ATOM 812 C C . LEU A 1 96 ? -10.281 -4.451 -37.475 1.00 63.94 96 LEU A C 1
ATOM 814 O O . LEU A 1 96 ? -11.502 -4.327 -37.599 1.00 63.94 96 LEU A O 1
ATOM 818 N N . ARG A 1 97 ? -9.646 -5.558 -37.887 1.00 59.75 97 ARG A N 1
ATOM 819 C CA . ARG A 1 97 ? -10.345 -6.738 -38.424 1.00 59.75 97 ARG A CA 1
ATOM 820 C C . ARG A 1 97 ? -10.935 -7.627 -37.322 1.00 59.75 97 ARG A C 1
ATOM 822 O O . ARG A 1 97 ? -11.989 -8.216 -37.546 1.00 59.75 97 ARG A O 1
ATOM 829 N N . GLY A 1 98 ? -10.307 -7.698 -36.146 1.00 54.62 98 GLY A N 1
ATOM 830 C CA . GLY A 1 98 ? -10.790 -8.475 -34.994 1.00 54.62 98 GLY A CA 1
ATOM 831 C C . GLY A 1 98 ? -11.897 -7.794 -34.177 1.00 54.62 98 GLY A C 1
ATOM 832 O O . GLY A 1 98 ? -12.766 -8.474 -33.634 1.00 54.62 98 GLY A O 1
ATOM 833 N N . SER A 1 99 ? -11.927 -6.457 -34.140 1.00 48.59 99 SER A N 1
ATOM 834 C CA . SER A 1 99 ? -12.832 -5.683 -33.273 1.00 48.59 99 SER A CA 1
ATOM 835 C C . SER A 1 99 ? -14.298 -5.650 -33.725 1.00 48.59 99 SER A C 1
ATOM 837 O O . SER A 1 99 ? -15.168 -5.265 -32.950 1.00 48.59 99 SER A O 1
ATOM 839 N N . ARG A 1 100 ? -14.636 -6.086 -34.949 1.00 52.22 100 ARG A N 1
ATOM 840 C CA . ARG A 1 100 ? -16.036 -6.050 -35.428 1.00 52.22 100 ARG A CA 1
ATOM 841 C C . ARG A 1 100 ? -16.971 -7.045 -34.724 1.00 52.22 100 ARG A C 1
ATOM 843 O O . ARG A 1 100 ? -18.175 -6.996 -34.962 1.00 52.22 100 ARG A O 1
ATOM 850 N N . ARG A 1 101 ? -16.451 -7.950 -33.883 1.00 50.72 101 ARG A N 1
ATOM 851 C CA . ARG A 1 101 ? -17.241 -9.012 -33.232 1.00 50.72 101 ARG A CA 1
ATOM 852 C C . ARG A 1 101 ? -17.636 -8.746 -31.772 1.00 50.72 101 ARG A C 1
ATOM 854 O O . ARG A 1 101 ? -18.498 -9.470 -31.289 1.00 50.72 101 ARG A O 1
ATOM 861 N N . SER A 1 102 ? -17.078 -7.743 -31.082 1.00 52.06 102 SER A N 1
ATOM 862 C CA . SER A 1 102 ? -17.316 -7.535 -29.635 1.00 52.06 102 SER A CA 1
ATOM 863 C C . SER A 1 102 ? -18.207 -6.346 -29.257 1.00 52.06 102 SER A C 1
ATOM 865 O O . SER A 1 102 ? -18.576 -6.227 -28.093 1.00 52.06 102 SER A O 1
ATOM 867 N N . ASP A 1 103 ? -18.610 -5.491 -30.201 1.00 52.00 103 ASP A N 1
ATOM 868 C CA . ASP A 1 103 ? -19.362 -4.260 -29.876 1.00 52.00 103 ASP A CA 1
ATOM 869 C C . ASP A 1 103 ? -20.869 -4.474 -29.647 1.00 52.00 103 ASP A C 1
ATOM 871 O O . ASP A 1 103 ? -21.624 -3.520 -29.430 1.00 52.00 103 ASP A O 1
ATOM 875 N N . TYR A 1 104 ? -21.315 -5.732 -29.661 1.00 51.56 104 TYR A N 1
ATOM 876 C CA . TYR A 1 104 ? -22.670 -6.123 -29.299 1.00 51.56 104 TYR A CA 1
ATOM 877 C C . TYR A 1 104 ? -22.639 -7.063 -28.097 1.00 51.56 104 TYR A C 1
ATOM 879 O O . TYR A 1 104 ? -22.393 -8.259 -28.226 1.00 51.56 104 TYR A O 1
ATOM 887 N N . VAL A 1 105 ? -22.975 -6.525 -26.928 1.00 54.75 105 VAL A N 1
ATOM 888 C CA . VAL A 1 105 ? -23.416 -7.317 -25.777 1.00 54.75 105 VAL A CA 1
ATOM 889 C C . VAL A 1 105 ? -24.845 -6.877 -25.467 1.00 54.75 105 VAL A C 1
ATOM 891 O O . VAL A 1 105 ? -25.101 -5.700 -25.226 1.00 54.75 105 VAL A O 1
ATOM 894 N N . ALA A 1 106 ? -25.796 -7.814 -25.530 1.00 56.34 106 ALA A N 1
ATOM 895 C CA . ALA A 1 106 ? -27.206 -7.602 -25.175 1.00 56.34 106 ALA A CA 1
ATOM 896 C C . ALA A 1 106 ? -27.945 -6.478 -25.947 1.00 56.34 106 ALA A C 1
ATOM 898 O O . ALA A 1 106 ? -28.704 -5.703 -25.366 1.00 56.34 106 ALA A O 1
ATOM 899 N N . GLY A 1 107 ? -27.742 -6.376 -27.267 1.00 58.78 107 GLY A N 1
ATOM 900 C CA . GLY A 1 107 ? -28.567 -5.518 -28.136 1.00 58.78 107 GLY A CA 1
ATOM 901 C C . GLY A 1 107 ? -28.358 -4.007 -27.976 1.00 58.78 107 GLY A C 1
ATOM 902 O O . GLY A 1 107 ? -29.084 -3.225 -28.585 1.00 58.78 107 GLY A O 1
ATOM 903 N N . ARG A 1 108 ? -27.358 -3.568 -27.201 1.00 49.31 108 ARG A N 1
ATOM 904 C CA . ARG A 1 108 ? -26.961 -2.158 -27.113 1.00 49.31 108 ARG A CA 1
ATOM 905 C C . ARG A 1 108 ? -25.547 -1.995 -27.654 1.00 49.31 108 ARG A C 1
ATOM 907 O O . ARG A 1 108 ? -24.625 -2.638 -27.164 1.00 49.31 108 ARG A O 1
ATOM 914 N N . ARG A 1 109 ? -25.373 -1.104 -28.637 1.00 51.22 109 ARG A N 1
ATOM 915 C CA . ARG A 1 109 ? -24.043 -0.596 -28.995 1.00 51.22 109 ARG A CA 1
ATOM 916 C C . ARG A 1 109 ? -23.470 0.096 -27.763 1.00 51.22 109 ARG A C 1
ATOM 918 O O . ARG A 1 109 ? -24.039 1.088 -27.299 1.00 51.22 109 ARG A O 1
ATOM 925 N N . LEU A 1 110 ? -22.356 -0.411 -27.243 1.00 56.84 110 LEU A N 1
ATOM 926 C CA . LEU A 1 110 ? -21.531 0.368 -26.328 1.00 56.84 110 LEU A CA 1
ATOM 927 C C . LEU A 1 110 ? -21.141 1.644 -27.080 1.00 56.84 110 LEU A C 1
ATOM 929 O O . LEU A 1 110 ? -20.696 1.584 -28.227 1.00 56.84 110 LEU A O 1
ATOM 933 N N . ARG A 1 111 ? -21.422 2.812 -26.489 1.00 51.12 111 ARG A N 1
ATOM 934 C CA . ARG A 1 111 ? -21.055 4.093 -27.105 1.00 51.12 111 ARG A CA 1
ATOM 935 C C . ARG A 1 111 ? -19.561 4.029 -27.426 1.00 51.12 111 ARG A C 1
ATOM 937 O O . ARG A 1 111 ? -18.813 3.626 -26.536 1.00 51.12 111 ARG A O 1
ATOM 944 N N . PRO A 1 112 ? -19.132 4.407 -28.641 1.00 46.62 112 PRO A N 1
ATOM 945 C CA . PRO A 1 112 ? -17.722 4.392 -28.980 1.00 46.62 112 PRO A CA 1
ATOM 946 C C . PRO A 1 112 ? -16.993 5.232 -27.938 1.00 46.62 112 PRO A C 1
ATOM 948 O O . PRO A 1 112 ? -17.274 6.424 -27.777 1.00 46.62 112 PRO A O 1
ATOM 951 N N . THR A 1 113 ? -16.103 4.591 -27.182 1.00 54.41 113 THR A N 1
ATOM 952 C CA . THR A 1 113 ? -15.091 5.280 -26.391 1.00 54.41 113 THR A CA 1
ATOM 953 C C . THR A 1 113 ? -14.450 6.256 -27.360 1.00 54.41 113 THR A C 1
ATOM 955 O O . THR A 1 113 ? -13.965 5.815 -28.401 1.00 54.41 113 THR A O 1
ATOM 958 N N . ARG A 1 114 ? -14.564 7.569 -27.108 1.00 48.56 114 ARG A N 1
ATOM 959 C CA . ARG A 1 114 ? -14.004 8.597 -27.994 1.00 48.56 114 ARG A CA 1
ATOM 960 C C . ARG A 1 114 ? -12.572 8.190 -28.311 1.00 48.56 114 ARG A C 1
ATOM 962 O O . ARG A 1 114 ? -11.716 8.240 -27.431 1.00 48.56 114 ARG A O 1
ATOM 969 N N . VAL A 1 115 ? -12.347 7.753 -29.547 1.00 51.41 115 VAL A N 1
ATOM 970 C CA . VAL A 1 115 ? -11.007 7.620 -30.094 1.00 51.41 115 VAL A CA 1
ATOM 971 C C . VAL A 1 115 ? -10.443 9.022 -29.982 1.00 51.41 115 VAL A C 1
ATOM 973 O O . VAL A 1 115 ? -11.026 9.971 -30.504 1.00 51.41 115 VAL A O 1
ATOM 976 N N . PHE A 1 116 ? -9.415 9.164 -29.156 1.00 46.91 116 PHE A N 1
ATOM 977 C CA . PHE A 1 116 ? -8.716 10.420 -28.979 1.00 46.91 116 PHE A CA 1
ATOM 978 C C . PHE A 1 116 ? -8.145 10.780 -30.354 1.00 46.91 116 PHE A C 1
ATOM 980 O O . PHE A 1 116 ? -7.227 10.120 -30.840 1.00 46.91 116 PHE A O 1
ATOM 987 N N . ASP A 1 117 ? -8.798 11.721 -31.032 1.00 51.59 117 ASP A N 1
ATOM 988 C CA . ASP A 1 117 ? -8.439 12.149 -32.375 1.00 51.59 117 ASP A CA 1
ATOM 989 C C . ASP A 1 117 ? -7.187 13.020 -32.281 1.00 51.59 117 ASP A C 1
ATOM 991 O O . ASP A 1 117 ? -7.246 14.209 -31.964 1.00 51.59 117 ASP A O 1
ATOM 995 N N . TRP A 1 118 ? -6.033 12.396 -32.510 1.00 54.06 118 TRP A N 1
ATOM 996 C CA . TRP A 1 118 ? -4.738 13.072 -32.537 1.00 54.06 118 TRP A CA 1
ATOM 997 C C . TRP A 1 118 ? -4.622 14.092 -33.683 1.00 54.06 118 TRP A C 1
ATOM 999 O O . TRP A 1 118 ? -3.699 14.900 -33.667 1.00 54.06 118 TRP A O 1
ATOM 1009 N N . GLY A 1 119 ? -5.545 14.089 -34.654 1.00 56.66 119 GLY A N 1
ATOM 1010 C CA . GLY A 1 119 ? -5.566 15.032 -35.773 1.00 56.66 119 GLY A CA 1
ATOM 1011 C C . GLY A 1 119 ? -6.189 16.392 -35.450 1.00 56.66 119 GLY A C 1
ATOM 1012 O O . GLY A 1 119 ? -6.028 17.323 -36.234 1.00 56.66 119 GLY A O 1
ATOM 1013 N N . ASN A 1 120 ? -6.866 16.539 -34.305 1.00 53.16 120 ASN A N 1
ATOM 1014 C CA . ASN A 1 120 ? -7.578 17.767 -33.937 1.00 53.16 120 ASN A CA 1
ATOM 1015 C C . ASN A 1 120 ? -7.103 18.318 -32.585 1.00 53.16 120 ASN A C 1
ATOM 1017 O O . ASN A 1 120 ? -7.872 18.563 -31.652 1.00 53.16 120 ASN A O 1
ATOM 1021 N N . ILE A 1 121 ? -5.785 18.471 -32.469 1.00 53.53 121 ILE A N 1
ATOM 1022 C CA . ILE A 1 121 ? -5.157 19.187 -31.363 1.00 53.53 121 ILE A CA 1
ATOM 1023 C C . ILE A 1 121 ? -5.445 20.684 -31.575 1.00 53.53 121 ILE A C 1
ATOM 1025 O O . ILE A 1 121 ? -5.064 21.223 -32.616 1.00 53.53 121 ILE A O 1
ATOM 1029 N N . PRO A 1 122 ? -6.103 21.384 -30.631 1.00 52.22 122 PRO A N 1
ATOM 1030 C CA . PRO A 1 122 ? -6.393 22.803 -30.788 1.00 52.22 122 PRO A CA 1
ATOM 1031 C C . PRO A 1 122 ? -5.090 23.591 -31.013 1.00 52.22 122 PRO A C 1
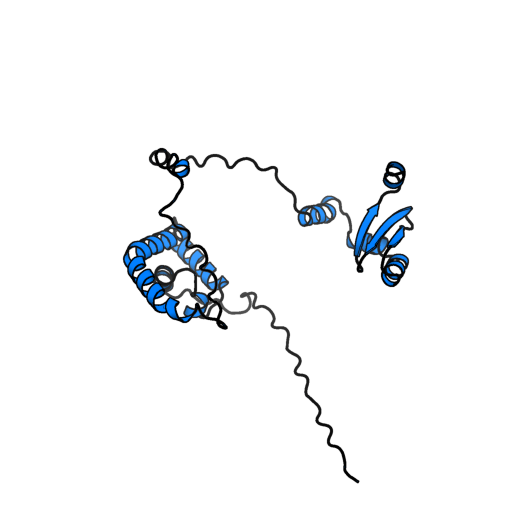ATOM 1033 O O . PRO A 1 122 ? -4.092 23.310 -30.344 1.00 52.22 122 PRO A O 1
ATOM 1036 N N . PRO A 1 123 ? -5.083 24.618 -31.884 1.00 54.94 123 PRO A N 1
ATOM 1037 C CA . PRO A 1 123 ? -3.871 25.345 -32.291 1.00 54.94 123 PRO A CA 1
ATOM 1038 C C . PRO A 1 123 ? -3.095 25.986 -31.126 1.00 54.94 123 PRO A C 1
ATOM 1040 O O . PRO A 1 123 ? -1.908 26.272 -31.243 1.00 54.94 123 PRO A O 1
ATOM 1043 N N . ARG A 1 124 ? -3.714 26.121 -29.946 1.00 49.34 124 ARG A N 1
ATOM 1044 C CA . ARG A 1 124 ? -3.039 26.544 -28.708 1.00 49.34 124 ARG A CA 1
ATOM 1045 C C . ARG A 1 124 ? -1.989 25.559 -28.179 1.00 49.34 124 ARG A C 1
ATOM 1047 O O . ARG A 1 124 ? -1.159 25.969 -27.378 1.00 49.34 124 ARG A O 1
ATOM 1054 N N . ALA A 1 125 ? -2.010 24.298 -28.607 1.00 50.56 125 ALA A N 1
ATOM 1055 C CA . ALA A 1 125 ? -0.988 23.307 -28.266 1.00 50.56 125 ALA A CA 1
ATOM 1056 C C . ALA A 1 125 ? 0.080 23.132 -29.365 1.00 50.56 125 ALA A C 1
ATOM 1058 O O . ALA A 1 125 ? 1.043 22.405 -29.151 1.00 50.56 125 ALA A O 1
ATOM 1059 N N . GLN A 1 126 ? -0.041 23.831 -30.503 1.00 51.84 126 GLN A N 1
ATOM 1060 C CA . GLN A 1 126 ? 0.981 23.833 -31.558 1.00 51.84 126 GLN A CA 1
ATOM 1061 C C . GLN A 1 126 ? 2.089 24.877 -31.319 1.00 51.84 126 GLN A C 1
ATOM 1063 O O . GLN A 1 126 ? 3.191 24.711 -31.827 1.00 51.84 126 GLN A O 1
ATOM 1068 N N . MET A 1 127 ? 1.860 25.908 -30.489 1.00 45.22 127 MET A N 1
ATOM 1069 C CA . MET A 1 127 ? 2.886 26.930 -30.194 1.00 45.22 127 MET A CA 1
ATOM 1070 C C . MET A 1 127 ? 4.021 26.470 -29.263 1.00 45.22 127 MET A C 1
ATOM 1072 O O . MET A 1 127 ? 4.996 27.198 -29.120 1.00 45.22 127 MET A O 1
ATOM 1076 N N . ASN A 1 128 ? 3.945 25.280 -28.660 1.00 50.09 128 ASN A N 1
ATOM 1077 C CA . ASN A 1 128 ? 5.018 24.772 -27.792 1.00 50.09 128 ASN A CA 1
ATOM 1078 C C . ASN A 1 128 ? 6.002 23.827 -28.498 1.00 50.09 128 ASN A C 1
ATOM 1080 O O . ASN A 1 128 ? 6.981 23.433 -27.883 1.00 50.09 128 ASN A O 1
ATOM 1084 N N . LEU A 1 129 ? 5.773 23.473 -29.767 1.00 50.12 129 LEU A N 1
ATOM 1085 C CA . LEU A 1 129 ? 6.613 22.500 -30.481 1.00 50.12 129 LEU A CA 1
ATOM 1086 C C . LEU A 1 129 ? 7.775 23.130 -31.268 1.00 50.12 129 LEU A C 1
ATOM 1088 O O . LEU A 1 129 ? 8.611 22.404 -31.786 1.00 50.12 129 LEU A O 1
ATOM 1092 N N . VAL A 1 130 ? 7.861 24.464 -31.345 1.00 48.28 130 VAL A N 1
ATOM 1093 C CA . VAL A 1 130 ? 8.922 25.176 -32.096 1.00 48.28 130 VAL A CA 1
ATOM 1094 C C . VAL A 1 130 ? 10.076 25.644 -31.183 1.00 48.28 130 VAL A C 1
ATOM 1096 O O . VAL A 1 130 ? 11.025 26.262 -31.644 1.00 48.28 130 VAL A O 1
ATOM 1099 N N . LEU A 1 131 ? 10.037 25.331 -29.882 1.00 50.00 131 LEU A N 1
ATOM 1100 C CA . LEU A 1 131 ? 11.084 25.696 -28.909 1.00 50.00 131 LEU A CA 1
ATOM 1101 C C . LEU A 1 131 ? 11.748 24.478 -28.233 1.00 50.00 131 LEU A C 1
ATOM 1103 O O . LEU A 1 131 ? 12.306 24.616 -27.147 1.00 50.00 131 LEU A O 1
ATOM 1107 N N . GLU A 1 132 ? 11.679 23.283 -28.832 1.00 50.81 132 GLU A N 1
ATOM 1108 C CA . GLU A 1 132 ? 12.178 22.043 -28.203 1.00 50.81 132 GLU A CA 1
ATOM 1109 C C . GLU A 1 132 ? 13.469 21.461 -28.810 1.00 50.81 132 GLU A C 1
ATOM 1111 O O . GLU A 1 132 ? 14.015 20.525 -28.228 1.00 50.81 132 GLU A O 1
ATOM 1116 N N . GLU A 1 133 ? 14.015 22.004 -29.905 1.00 55.66 133 GLU A N 1
ATOM 1117 C CA . GLU A 1 133 ? 15.166 21.363 -30.575 1.00 55.66 133 GLU A CA 1
ATOM 1118 C C . GLU A 1 133 ? 16.550 21.712 -29.987 1.00 55.66 133 GLU A C 1
ATOM 1120 O O . GLU A 1 133 ? 17.463 20.904 -30.115 1.00 55.66 133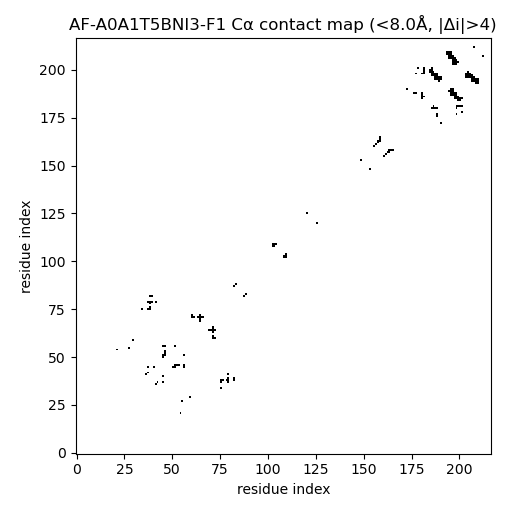 GLU A O 1
ATOM 1125 N N . ASP A 1 134 ? 16.702 22.801 -29.219 1.00 51.12 134 ASP A N 1
ATOM 1126 C CA . ASP A 1 134 ? 18.022 23.231 -28.699 1.00 51.12 134 ASP A CA 1
ATOM 1127 C C . ASP A 1 134 ? 18.207 23.112 -27.172 1.00 51.12 134 ASP A C 1
ATOM 1129 O O . ASP A 1 134 ? 19.202 23.569 -26.612 1.00 51.12 134 ASP A O 1
ATOM 1133 N N . MET A 1 135 ? 17.275 22.480 -26.450 1.00 49.44 135 MET A N 1
ATOM 1134 C CA . MET A 1 135 ? 17.297 22.429 -24.976 1.00 49.44 135 MET A CA 1
ATOM 1135 C C . MET A 1 135 ? 17.250 20.998 -24.425 1.00 49.44 135 MET A C 1
ATOM 1137 O O . MET A 1 135 ? 16.508 20.682 -23.491 1.00 49.44 135 MET A O 1
ATOM 1141 N N . HIS A 1 136 ? 18.090 20.112 -24.965 1.00 57.88 136 HIS A N 1
ATOM 1142 C CA . HIS A 1 136 ? 18.373 18.804 -24.367 1.00 57.88 136 HIS A CA 1
ATOM 1143 C C . HIS A 1 136 ? 19.118 18.954 -23.026 1.00 57.88 136 HIS A C 1
ATOM 1145 O O . HIS A 1 136 ? 20.332 18.799 -22.940 1.00 57.88 136 HIS A O 1
ATOM 1151 N N . GLY A 1 137 ? 18.382 19.253 -21.951 1.00 60.25 137 GLY A N 1
ATOM 1152 C CA . GLY A 1 137 ? 18.909 19.190 -20.583 1.00 60.25 137 GLY A CA 1
ATOM 1153 C C . GLY A 1 137 ? 18.168 20.021 -19.539 1.00 60.25 137 GLY A C 1
ATOM 1154 O O . GLY A 1 137 ? 18.219 19.691 -18.355 1.00 60.25 137 GLY A O 1
ATOM 1155 N N . PHE A 1 138 ? 17.427 21.058 -19.937 1.00 61.66 138 PHE A N 1
ATOM 1156 C CA . PHE A 1 138 ? 16.704 21.900 -18.983 1.00 61.66 138 PHE A CA 1
ATOM 1157 C C . PHE A 1 138 ? 15.267 21.409 -18.820 1.00 61.66 138 PHE A C 1
ATOM 1159 O O . PHE A 1 138 ? 14.333 21.906 -19.443 1.00 61.66 138 PHE A O 1
ATOM 1166 N N . THR A 1 139 ? 15.071 20.407 -17.963 1.00 73.31 139 THR A N 1
ATOM 1167 C CA . THR A 1 139 ? 13.715 20.127 -17.477 1.00 73.31 139 THR A CA 1
ATOM 1168 C C . THR A 1 139 ? 13.337 21.285 -16.550 1.00 73.31 139 THR A C 1
ATOM 1170 O O . THR A 1 139 ? 13.988 21.420 -15.509 1.00 73.31 139 THR A O 1
ATOM 1173 N N . PRO A 1 140 ? 12.339 22.133 -16.872 1.00 73.06 140 PRO A N 1
ATOM 1174 C CA . PRO A 1 140 ? 11.967 23.223 -15.980 1.00 73.06 140 PRO A CA 1
ATOM 1175 C C . PRO A 1 140 ? 11.616 22.638 -14.605 1.00 73.06 140 PRO A C 1
ATOM 1177 O O . PRO A 1 140 ? 10.968 21.580 -14.540 1.00 73.06 140 PRO A O 1
ATOM 1180 N N . PRO A 1 141 ? 12.054 23.270 -13.498 1.00 78.69 141 PRO A N 1
ATOM 1181 C CA . PRO A 1 141 ? 11.737 22.778 -12.169 1.00 78.69 141 PRO A CA 1
ATOM 1182 C C . PRO A 1 141 ? 10.221 22.649 -12.067 1.00 78.69 141 PRO A C 1
ATOM 1184 O O . PRO A 1 141 ? 9.477 23.582 -12.377 1.00 78.69 141 PRO A O 1
ATOM 1187 N N . ARG A 1 142 ? 9.747 21.455 -11.691 1.00 78.94 142 ARG A N 1
ATOM 1188 C CA . ARG A 1 142 ? 8.307 21.225 -11.546 1.00 78.94 142 ARG A CA 1
ATOM 1189 C C . ARG A 1 142 ? 7.755 22.282 -10.586 1.00 78.94 142 ARG A C 1
ATOM 1191 O O . ARG A 1 142 ? 8.391 22.513 -9.555 1.00 78.94 142 ARG A O 1
ATOM 1198 N N . PRO A 1 143 ? 6.588 22.888 -10.876 1.00 76.56 143 PRO A N 1
ATOM 1199 C CA . PRO A 1 143 ? 5.988 23.859 -9.972 1.00 76.56 143 PRO A CA 1
ATOM 1200 C C . PRO A 1 143 ? 5.907 23.249 -8.572 1.00 76.56 143 PRO A C 1
ATOM 1202 O O . PRO A 1 143 ? 5.424 22.121 -8.406 1.00 76.56 143 PRO A O 1
ATOM 1205 N N . THR A 1 144 ? 6.435 23.970 -7.583 1.00 83.69 144 THR A N 1
ATOM 1206 C CA . THR A 1 144 ? 6.552 23.513 -6.199 1.00 83.69 144 THR A CA 1
ATOM 1207 C C . THR A 1 144 ? 5.164 23.419 -5.585 1.00 83.69 144 THR A C 1
ATOM 1209 O O . THR A 1 144 ? 4.617 24.357 -5.011 1.00 83.69 144 THR A O 1
ATOM 1212 N N . ARG A 1 145 ? 4.541 22.248 -5.730 1.00 87.38 145 ARG A N 1
ATOM 1213 C CA . ARG A 1 145 ? 3.308 21.945 -5.008 1.00 87.38 145 ARG A CA 1
ATOM 1214 C C . ARG A 1 145 ? 3.640 21.906 -3.515 1.00 87.38 145 ARG A C 1
ATOM 1216 O O . ARG A 1 145 ? 4.636 21.273 -3.155 1.00 87.38 145 ARG A O 1
ATOM 1223 N N . PRO A 1 146 ? 2.822 22.518 -2.644 1.00 89.62 146 PRO A N 1
ATOM 1224 C CA . PRO A 1 146 ? 3.020 22.388 -1.209 1.00 89.62 146 PRO A CA 1
ATOM 1225 C C . PRO A 1 146 ? 2.999 20.902 -0.847 1.00 89.62 146 PRO A C 1
ATOM 1227 O O . PRO A 1 146 ? 2.081 20.168 -1.233 1.00 89.62 146 PRO A O 1
ATOM 1230 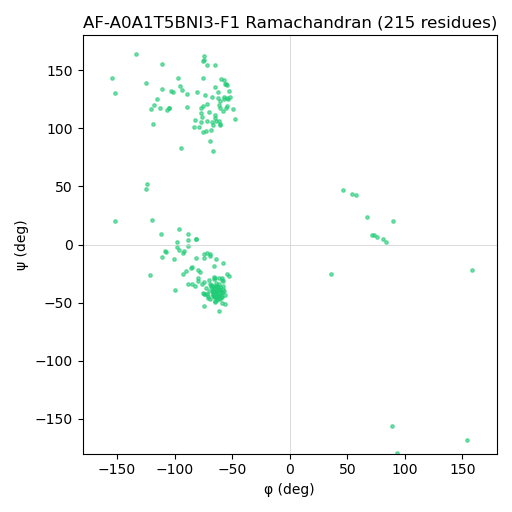N N . MET A 1 147 ? 4.038 20.447 -0.147 1.00 89.56 147 MET A N 1
ATOM 1231 C CA . MET A 1 147 ? 4.132 19.058 0.281 1.00 89.56 147 MET A CA 1
ATOM 1232 C C . MET A 1 147 ? 2.976 18.744 1.229 1.00 89.56 147 MET A C 1
ATOM 1234 O O . MET A 1 147 ? 2.751 19.439 2.218 1.00 89.56 147 MET A O 1
ATOM 1238 N N . ARG A 1 148 ? 2.225 17.689 0.913 1.00 93.81 148 ARG A N 1
ATOM 1239 C CA . ARG A 1 148 ? 1.149 17.183 1.765 1.00 93.81 148 ARG A CA 1
ATOM 1240 C C . ARG A 1 148 ? 1.653 15.964 2.517 1.00 93.81 148 ARG A C 1
ATOM 1242 O O . ARG A 1 148 ? 2.206 15.049 1.915 1.00 93.81 148 ARG A O 1
ATOM 1249 N N . VAL A 1 149 ? 1.425 15.948 3.823 1.00 93.06 149 VAL A N 1
ATOM 1250 C CA . VAL A 1 149 ? 1.690 14.782 4.668 1.00 93.06 149 VAL A CA 1
ATOM 1251 C C . VAL A 1 149 ? 0.431 13.920 4.688 1.00 93.06 149 VAL A C 1
ATOM 1253 O O . VAL A 1 149 ? -0.661 14.441 4.912 1.00 93.06 149 VAL A O 1
ATOM 1256 N N . SER A 1 150 ? 0.572 12.620 4.427 1.00 94.62 150 SER A N 1
ATOM 1257 C CA . SER A 1 150 ? -0.544 11.673 4.515 1.00 94.62 150 SER A CA 1
ATOM 1258 C C . SER A 1 150 ? -0.937 11.408 5.971 1.00 94.62 150 SER A C 1
ATOM 1260 O O . SER A 1 150 ? -0.099 11.493 6.870 1.00 94.62 150 SER A O 1
ATOM 1262 N N . ASP A 1 151 ? -2.191 11.023 6.216 1.00 91.56 151 ASP A N 1
ATOM 1263 C CA . ASP A 1 151 ? -2.660 10.705 7.574 1.00 91.56 151 ASP A CA 1
ATOM 1264 C C . ASP A 1 151 ? -1.896 9.528 8.182 1.00 91.56 151 ASP A C 1
ATOM 1266 O O . ASP A 1 151 ? -1.490 9.586 9.339 1.00 91.56 151 ASP A O 1
ATOM 1270 N N . HIS A 1 152 ? -1.564 8.516 7.373 1.00 95.81 152 HIS A N 1
ATOM 1271 C CA . HIS A 1 152 ? -0.719 7.410 7.821 1.00 95.81 152 HIS A CA 1
ATOM 1272 C C . HIS A 1 152 ? 0.661 7.883 8.309 1.00 95.81 152 HIS A C 1
ATOM 1274 O O . HIS A 1 152 ? 1.153 7.407 9.330 1.00 95.81 152 HIS A O 1
ATOM 1280 N N . ALA A 1 153 ? 1.287 8.842 7.615 1.00 94.88 153 ALA A N 1
ATOM 1281 C CA . ALA A 1 153 ? 2.573 9.387 8.041 1.00 94.88 153 ALA A CA 1
ATOM 1282 C C . ALA A 1 153 ? 2.455 10.181 9.353 1.00 94.88 153 ALA A C 1
ATOM 1284 O O . ALA A 1 153 ? 3.347 10.093 10.194 1.00 94.88 153 ALA A O 1
ATOM 1285 N N . ARG A 1 154 ? 1.342 10.900 9.562 1.00 97.19 154 ARG A N 1
ATOM 1286 C CA . ARG A 1 154 ? 1.059 11.602 10.828 1.00 97.19 154 ARG A CA 1
ATOM 1287 C C . ARG A 1 154 ? 0.921 10.622 11.992 1.00 97.19 154 ARG A C 1
ATOM 1289 O O . ARG A 1 154 ? 1.579 10.809 13.009 1.00 97.19 154 ARG A O 1
ATOM 1296 N N . VAL A 1 155 ? 0.140 9.557 11.808 1.00 94.19 155 VAL A N 1
ATOM 1297 C CA . VAL A 1 155 ? -0.046 8.475 12.792 1.00 94.19 155 VAL A CA 1
ATOM 1298 C C . VAL A 1 155 ? 1.304 7.862 13.178 1.00 94.19 155 VAL A C 1
ATOM 1300 O O . VAL A 1 155 ? 1.662 7.845 14.351 1.00 94.19 155 VAL A O 1
ATOM 1303 N N . ARG A 1 156 ? 2.125 7.470 12.193 1.00 96.12 156 ARG A N 1
ATOM 1304 C CA . ARG A 1 156 ? 3.458 6.899 12.455 1.00 96.12 156 ARG A CA 1
ATOM 1305 C C . ARG A 1 156 ? 4.411 7.860 13.155 1.00 96.12 156 ARG A C 1
ATOM 1307 O O . ARG A 1 156 ? 5.228 7.422 13.962 1.00 96.12 156 ARG A O 1
ATOM 1314 N N . TYR A 1 157 ? 4.345 9.148 12.832 1.00 97.12 157 TYR A N 1
ATOM 1315 C CA . TYR A 1 157 ? 5.152 10.162 13.502 1.00 97.12 157 TYR A CA 1
ATOM 1316 C C . TYR A 1 157 ? 4.759 10.294 14.980 1.00 97.12 157 TYR A C 1
ATOM 1318 O O . TYR A 1 157 ? 5.638 10.344 15.840 1.00 97.12 157 TYR A O 1
ATOM 1326 N N . LEU A 1 158 ? 3.459 10.290 15.291 1.00 96.50 158 LEU A N 1
ATOM 1327 C CA . LEU A 1 158 ? 2.976 10.317 16.673 1.00 96.50 158 LEU A CA 1
ATOM 1328 C C . LEU A 1 158 ? 3.447 9.086 17.460 1.00 96.50 158 LEU A C 1
ATOM 1330 O O . LEU A 1 158 ? 4.003 9.245 18.544 1.00 96.50 158 LEU A O 1
ATOM 1334 N N . GLU A 1 159 ? 3.330 7.888 16.888 1.00 95.38 159 GLU A N 1
ATOM 1335 C CA . GLU A 1 159 ? 3.807 6.654 17.528 1.00 95.38 159 GLU A CA 1
ATOM 1336 C C . GLU A 1 159 ? 5.316 6.682 17.780 1.00 95.38 159 GLU A C 1
ATOM 1338 O O . GLU A 1 159 ? 5.784 6.531 18.904 1.00 95.38 159 GLU A O 1
ATOM 1343 N N . ARG A 1 160 ? 6.104 6.880 16.718 1.00 96.31 160 ARG A N 1
ATOM 1344 C CA . ARG A 1 160 ? 7.549 6.621 16.759 1.00 96.31 160 ARG A CA 1
ATOM 1345 C C . ARG A 1 160 ? 8.360 7.783 17.303 1.00 96.31 160 ARG A C 1
ATOM 1347 O O . ARG A 1 160 ? 9.396 7.557 17.912 1.00 96.31 160 ARG A O 1
ATOM 1354 N N . VAL A 1 161 ? 7.930 9.015 17.033 1.00 96.69 161 VAL A N 1
ATOM 1355 C CA . VAL A 1 161 ? 8.690 10.221 17.398 1.00 96.69 161 VAL A CA 1
ATOM 1356 C C . VAL A 1 161 ? 8.141 10.846 18.670 1.00 96.69 161 VAL A C 1
ATOM 1358 O O . VAL A 1 161 ? 8.915 11.319 19.496 1.00 96.69 161 VAL A O 1
ATOM 1361 N N . LYS A 1 162 ? 6.814 10.863 18.841 1.00 95.44 162 LYS A N 1
ATOM 1362 C CA . LYS A 1 162 ? 6.184 11.403 20.054 1.00 95.44 162 LYS A CA 1
ATOM 1363 C C . LYS A 1 162 ? 5.927 10.344 21.127 1.00 95.44 162 LYS A C 1
ATOM 1365 O O . LYS A 1 162 ? 5.571 10.727 22.235 1.00 95.44 162 LYS A O 1
ATOM 1370 N N . GLY A 1 163 ? 6.138 9.058 20.827 1.00 95.88 163 GLY A N 1
ATOM 1371 C CA . GLY A 1 163 ? 5.930 7.969 21.784 1.00 95.88 163 GLY A CA 1
ATOM 1372 C C . GLY A 1 163 ? 4.461 7.780 22.161 1.00 95.88 163 GLY A C 1
ATOM 1373 O O . GLY A 1 163 ? 4.167 7.302 23.253 1.00 95.88 163 GLY A O 1
ATOM 1374 N N . VAL A 1 164 ? 3.536 8.216 21.301 1.00 96.88 164 VAL A N 1
ATOM 1375 C CA . VAL A 1 164 ? 2.101 8.084 21.551 1.00 96.88 164 VAL A CA 1
ATOM 1376 C C . VAL A 1 164 ? 1.691 6.642 21.279 1.00 96.88 164 VAL A C 1
ATOM 1378 O O . VAL A 1 164 ? 1.721 6.189 20.138 1.00 96.88 164 VAL A O 1
ATOM 1381 N N . ASP A 1 165 ? 1.293 5.932 22.325 1.00 95.56 165 ASP A N 1
ATOM 1382 C CA . ASP A 1 165 ? 0.734 4.589 22.213 1.00 95.56 165 ASP A CA 1
ATOM 1383 C C . ASP A 1 165 ? -0.736 4.674 21.777 1.00 95.56 165 ASP A C 1
ATOM 1385 O O . ASP A 1 165 ? -1.623 5.011 22.565 1.00 95.56 165 ASP A O 1
ATOM 1389 N N . ILE A 1 166 ? -0.976 4.424 20.490 1.00 93.44 166 ILE A N 1
ATOM 1390 C CA . ILE A 1 166 ? -2.310 4.519 19.890 1.00 93.44 166 ILE A CA 1
ATOM 1391 C C . ILE A 1 166 ? -3.227 3.409 20.403 1.00 93.44 166 ILE A C 1
ATOM 1393 O O . ILE A 1 166 ? -4.401 3.670 20.634 1.00 93.44 166 ILE A O 1
ATOM 1397 N N . GLU A 1 167 ? -2.702 2.213 20.675 1.00 93.75 167 GLU A N 1
ATOM 1398 C CA . GLU A 1 167 ? -3.511 1.106 21.200 1.00 93.75 167 GLU A CA 1
ATOM 1399 C C . GLU A 1 167 ? -4.013 1.421 22.613 1.00 93.75 167 GLU A C 1
ATOM 1401 O O . GLU A 1 167 ? -5.171 1.165 22.953 1.00 93.75 167 GLU A O 1
ATOM 1406 N N . LYS A 1 168 ? -3.167 2.054 23.432 1.00 95.12 168 LYS A N 1
ATOM 1407 C CA . LYS A 1 168 ? -3.572 2.536 24.755 1.00 95.12 168 LYS A CA 1
ATOM 1408 C C . LYS A 1 168 ? -4.604 3.663 24.676 1.00 95.12 168 LYS A C 1
ATOM 1410 O O . LYS A 1 168 ? -5.531 3.679 25.486 1.00 95.12 168 LYS A O 1
ATOM 1415 N N . LEU A 1 169 ? -4.465 4.585 23.718 1.00 92.81 169 LEU A N 1
ATOM 1416 C CA . LEU A 1 169 ? -5.473 5.624 23.474 1.00 92.81 169 LEU A CA 1
ATOM 1417 C C . LEU A 1 169 ? -6.809 5.015 23.047 1.00 92.81 169 LEU A C 1
ATOM 1419 O O . LEU A 1 169 ? -7.845 5.411 23.577 1.00 92.81 169 LEU A O 1
ATOM 1423 N N . ASP A 1 170 ? -6.797 4.028 22.154 1.00 93.75 170 ASP A N 1
ATOM 1424 C CA . ASP A 1 170 ? -8.009 3.329 21.730 1.00 93.75 170 ASP A CA 1
ATOM 1425 C C . ASP A 1 170 ? -8.693 2.654 22.925 1.00 93.75 170 ASP A C 1
ATOM 1427 O O . ASP A 1 170 ? -9.902 2.798 23.101 1.00 93.75 170 ASP A O 1
ATOM 1431 N N . ALA A 1 171 ? -7.932 2.001 23.808 1.00 93.00 171 ALA A N 1
ATOM 1432 C CA . ALA A 1 171 ? -8.467 1.400 25.030 1.00 93.00 171 ALA A CA 1
ATOM 1433 C C . ALA A 1 171 ? -9.044 2.431 26.022 1.00 93.00 171 ALA A C 1
ATOM 1435 O O . ALA A 1 171 ? -10.007 2.137 26.729 1.00 93.00 171 ALA A O 1
ATOM 1436 N N . GLU A 1 172 ? -8.479 3.639 26.088 1.00 92.12 172 GLU A N 1
ATOM 1437 C CA . GLU A 1 172 ? -9.006 4.726 26.923 1.00 92.12 172 GLU A CA 1
ATOM 1438 C C . GLU A 1 172 ? -10.297 5.322 26.341 1.00 92.12 172 GLU A C 1
ATOM 1440 O O . GLU A 1 172 ? -11.227 5.674 27.078 1.00 92.12 172 GLU A O 1
ATOM 1445 N N . ILE A 1 173 ? -10.363 5.429 25.013 1.00 94.19 173 ILE A N 1
ATOM 1446 C CA . ILE A 1 173 ? -11.505 5.989 24.292 1.00 94.19 173 ILE A CA 1
ATOM 1447 C C . ILE A 1 173 ? -12.685 5.003 24.280 1.00 94.19 173 ILE A C 1
ATOM 1449 O O . ILE A 1 173 ? -13.839 5.406 24.483 1.00 94.19 173 ILE A O 1
ATOM 1453 N N . LEU A 1 174 ? -12.409 3.718 24.052 1.00 94.88 174 LEU A N 1
ATOM 1454 C CA . LEU A 1 174 ? -13.405 2.654 24.003 1.00 94.88 174 LEU A CA 1
ATOM 1455 C C . LEU A 1 174 ? -13.918 2.349 25.412 1.00 94.88 174 LEU A C 1
ATOM 1457 O O . LEU A 1 174 ? -13.333 1.601 26.189 1.00 94.88 174 LEU A O 1
ATOM 1461 N N . SER A 1 175 ? -15.070 2.929 25.735 1.00 93.12 175 SER A N 1
ATOM 1462 C CA . SER A 1 175 ? -15.802 2.640 26.966 1.00 93.12 175 SER A CA 1
ATOM 1463 C C . SER A 1 175 ? -17.106 1.898 26.662 1.00 93.12 175 SER A C 1
ATOM 1465 O O . SER A 1 175 ? -17.661 2.089 25.578 1.00 93.12 175 SER A O 1
ATOM 1467 N N . PRO A 1 176 ? -17.666 1.125 27.616 1.00 95.19 176 PRO A N 1
ATOM 1468 C CA . PRO A 1 176 ? -18.960 0.455 27.431 1.00 95.19 176 PRO A CA 1
ATOM 1469 C C . PRO A 1 176 ? -20.104 1.405 27.039 1.00 95.19 176 PRO A C 1
ATOM 1471 O O . PRO A 1 176 ? -21.054 1.000 26.377 1.00 95.19 176 PRO A O 1
ATOM 1474 N N . ALA A 1 177 ? -19.998 2.689 27.401 1.00 93.50 177 ALA A N 1
ATOM 1475 C CA . ALA A 1 177 ? -20.957 3.714 27.004 1.00 93.50 177 ALA A CA 1
ATOM 1476 C C . ALA A 1 177 ? -20.968 3.979 25.486 1.00 93.50 177 ALA A C 1
ATOM 1478 O O . ALA A 1 177 ? -22.002 4.371 24.955 1.00 93.50 177 ALA A O 1
ATOM 1479 N N . MET A 1 178 ? -19.846 3.763 24.787 1.00 94.62 178 MET A N 1
ATOM 1480 C CA . MET A 1 178 ? -19.778 3.901 23.327 1.00 94.62 178 MET A CA 1
ATOM 1481 C C . MET A 1 178 ? -20.525 2.766 22.631 1.00 94.62 178 MET A C 1
ATOM 1483 O O . MET A 1 178 ? -21.277 3.033 21.701 1.00 94.62 178 MET A O 1
ATOM 1487 N N . SER A 1 179 ? -20.367 1.529 23.116 1.00 94.12 179 SER A N 1
ATOM 1488 C CA . SER A 1 179 ? -21.120 0.374 22.615 1.00 94.12 179 SER A CA 1
ATOM 1489 C C . SER A 1 179 ? -22.622 0.574 22.801 1.00 94.12 179 SER A C 1
ATOM 1491 O O . SER A 1 179 ? -23.370 0.452 21.843 1.00 94.12 179 SER A O 1
ATOM 1493 N N . LEU A 1 180 ? -23.048 1.006 23.995 1.00 95.62 180 LEU A N 1
ATOM 1494 C CA . LEU A 1 180 ? -24.459 1.296 24.259 1.00 95.62 180 LEU A CA 1
ATOM 1495 C C . LEU A 1 180 ? -25.003 2.408 23.347 1.00 95.62 180 LEU A C 1
ATOM 1497 O O . LEU A 1 180 ? -26.137 2.333 22.885 1.00 95.62 180 LEU A O 1
ATOM 1501 N N . ALA A 1 181 ? -24.208 3.448 23.082 1.00 94.50 181 ALA A N 1
ATOM 1502 C CA . ALA A 1 181 ? -24.613 4.511 22.169 1.00 94.50 181 ALA A CA 1
ATOM 1503 C C . ALA A 1 181 ? -24.768 4.009 20.730 1.00 94.50 181 ALA A C 1
ATOM 1505 O O . ALA A 1 181 ? -25.686 4.448 20.045 1.00 94.50 181 ALA A O 1
ATOM 1506 N N . ASP A 1 182 ? -23.907 3.099 20.276 1.00 96.00 182 ASP A N 1
ATOM 1507 C CA . ASP A 1 182 ? -24.031 2.478 18.956 1.00 96.00 182 ASP A CA 1
ATOM 1508 C C . ASP A 1 182 ? -25.276 1.584 18.861 1.00 96.00 182 ASP A C 1
ATOM 1510 O O . ASP A 1 182 ? -26.052 1.723 17.916 1.00 96.00 182 ASP A O 1
ATOM 1514 N N . ASP A 1 183 ? -25.548 0.779 19.895 1.00 95.75 183 ASP A N 1
ATOM 1515 C CA . ASP A 1 183 ? -26.754 -0.060 19.992 1.00 95.75 183 ASP A CA 1
ATOM 1516 C C . ASP A 1 183 ? -28.050 0.768 19.925 1.00 95.75 183 ASP A C 1
ATOM 1518 O O . ASP A 1 18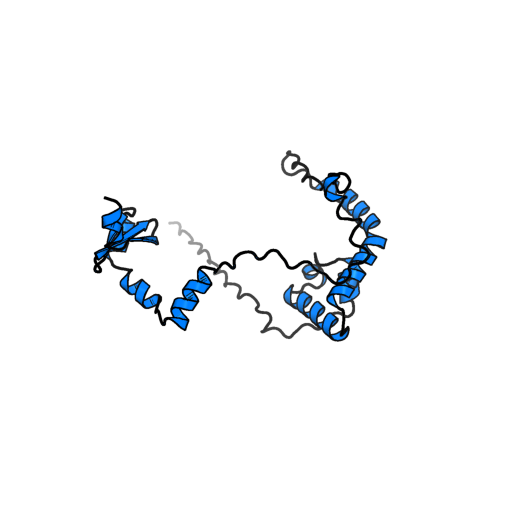3 ? -29.075 0.316 19.412 1.00 95.75 183 ASP A O 1
ATOM 1522 N N . MET A 1 184 ? -28.009 2.013 20.410 1.00 95.19 184 MET A N 1
ATOM 1523 C CA . MET A 1 184 ? -29.117 2.970 20.333 1.00 95.19 184 MET A CA 1
ATOM 1524 C C . MET A 1 184 ? -29.227 3.693 18.975 1.00 95.19 184 MET A C 1
ATOM 1526 O O . MET A 1 184 ? -30.074 4.575 18.821 1.00 95.19 184 MET A O 1
ATOM 1530 N N . GLY A 1 185 ? -28.405 3.332 17.984 1.00 93.88 185 GLY A N 1
ATOM 1531 C CA . GLY A 1 185 ? -28.371 3.956 16.656 1.00 93.88 185 GLY A CA 1
ATOM 1532 C C . GLY A 1 185 ? -27.412 5.147 16.545 1.00 93.88 185 GLY A C 1
ATOM 1533 O O . GLY A 1 185 ? -27.556 5.983 15.650 1.00 93.88 185 GLY A O 1
ATOM 1534 N N . GLY A 1 186 ? -26.440 5.239 17.452 1.00 92.81 186 GLY A N 1
ATOM 1535 C CA . GLY A 1 186 ? -25.440 6.299 17.518 1.00 92.81 186 GLY A CA 1
ATOM 1536 C C . GLY A 1 186 ? -25.825 7.458 18.440 1.00 92.81 186 GLY A C 1
ATOM 1537 O O . GLY A 1 186 ? -26.878 7.491 19.076 1.00 92.81 186 GLY A O 1
ATOM 1538 N N . GLY A 1 187 ? -24.942 8.457 18.530 1.00 93.31 187 GLY A N 1
ATOM 1539 C CA . GLY A 1 187 ? -25.202 9.635 19.354 1.00 93.31 187 GLY A CA 1
ATOM 1540 C C . GLY A 1 187 ? -23.962 10.363 19.853 1.00 93.31 187 GLY A C 1
ATOM 1541 O O . GLY A 1 187 ? -22.839 10.162 19.392 1.00 93.31 187 GLY A O 1
ATOM 1542 N N . LYS A 1 188 ? -24.192 11.273 20.803 1.00 95.75 188 LYS A N 1
ATOM 1543 C CA . LYS A 1 188 ? -23.156 12.074 21.463 1.00 95.75 188 LYS A CA 1
ATOM 1544 C C . LYS A 1 188 ? -22.932 11.521 22.865 1.00 95.75 188 LYS A C 1
ATOM 1546 O O . LYS A 1 188 ? -23.839 11.590 23.689 1.00 95.75 188 LYS A O 1
ATOM 1551 N N . VAL A 1 189 ? -21.726 11.040 23.145 1.00 96.38 189 VAL A N 1
ATOM 1552 C CA . VAL A 1 189 ? -21.353 10.467 24.444 1.00 96.38 189 VAL A CA 1
ATOM 1553 C C . VAL A 1 189 ? -20.356 11.387 25.137 1.00 96.38 189 VAL A C 1
ATOM 1555 O O . VAL A 1 189 ? -19.408 11.871 24.518 1.00 96.38 189 VAL A O 1
ATOM 1558 N N . ILE A 1 190 ? -20.569 11.652 26.426 1.00 95.19 190 ILE A N 1
ATOM 1559 C CA . ILE A 1 190 ? -19.602 12.382 27.251 1.00 95.19 190 ILE A CA 1
ATOM 1560 C C . ILE A 1 190 ? -18.638 11.362 27.855 1.00 95.19 190 ILE A C 1
ATOM 1562 O O . ILE A 1 190 ? -19.041 10.469 28.595 1.00 95.19 190 ILE A O 1
ATOM 1566 N N . MET A 1 191 ? -17.362 11.499 27.519 1.00 94.94 191 MET A N 1
ATOM 1567 C CA . MET A 1 191 ? -16.282 10.655 28.018 1.00 94.94 191 MET A CA 1
ATOM 1568 C C . MET A 1 191 ? -15.946 11.000 29.473 1.00 94.94 191 MET A C 1
ATOM 1570 O O . MET A 1 191 ? -16.226 12.105 29.941 1.00 94.94 191 MET A O 1
ATOM 1574 N N . LYS A 1 192 ? -15.259 10.093 30.180 1.00 92.12 192 LYS A N 1
ATOM 1575 C CA . LYS A 1 192 ? -14.790 10.325 31.564 1.00 92.12 192 LYS A CA 1
ATOM 1576 C C . LYS A 1 192 ? -13.881 11.554 31.690 1.00 92.12 192 LYS A C 1
ATOM 1578 O O . LYS A 1 192 ? -13.911 12.248 32.698 1.00 92.12 192 LYS A O 1
ATOM 1583 N N . THR A 1 193 ? -13.126 11.856 30.638 1.00 89.56 193 THR A N 1
ATOM 1584 C CA . THR A 1 193 ? -12.258 13.037 30.511 1.00 89.56 193 THR A CA 1
ATOM 1585 C C . THR A 1 193 ? -13.034 14.350 30.328 1.00 89.56 193 THR A C 1
ATOM 1587 O O . THR A 1 193 ? -12.453 15.433 30.343 1.00 89.56 193 THR A O 1
ATOM 1590 N N . GLY A 1 194 ? -14.360 14.289 30.156 1.00 92.06 194 GLY A N 1
ATOM 1591 C CA . GLY A 1 194 ? -15.218 15.445 29.892 1.00 92.06 194 GLY A CA 1
ATOM 1592 C C . GLY A 1 194 ? -15.227 15.897 28.428 1.00 92.06 194 GLY A C 1
ATOM 1593 O O . GLY A 1 194 ? -15.857 16.910 28.109 1.00 92.06 194 GLY A O 1
ATOM 1594 N N . HIS A 1 195 ? -14.550 15.162 27.542 1.00 94.81 195 HIS A N 1
ATOM 1595 C CA . HIS A 1 195 ? -14.655 15.318 26.092 1.00 94.81 195 HIS A CA 1
ATOM 1596 C C . HIS A 1 195 ? -15.957 14.718 25.568 1.00 94.81 195 HIS A C 1
ATOM 1598 O O . HIS A 1 195 ? -16.573 13.867 26.211 1.00 94.81 195 HIS A O 1
ATOM 1604 N N . LYS A 1 196 ? -16.394 15.176 24.398 1.00 94.94 196 LYS A N 1
ATOM 1605 C CA . LYS A 1 196 ? -17.622 14.699 23.764 1.00 94.94 196 LYS A CA 1
ATOM 1606 C C . LYS A 1 196 ? -17.271 13.937 22.496 1.00 94.94 196 LYS A C 1
ATOM 1608 O O . LYS A 1 196 ? -16.733 14.525 21.567 1.00 94.94 196 LYS A O 1
ATOM 1613 N N . ALA A 1 197 ? -17.603 12.655 22.454 1.00 96.44 197 ALA A N 1
ATOM 1614 C CA . ALA A 1 197 ? -17.430 11.816 21.277 1.00 96.44 197 ALA A CA 1
ATOM 1615 C C . ALA A 1 197 ? -18.742 11.721 20.489 1.00 96.44 197 ALA A C 1
ATOM 1617 O O . ALA A 1 197 ? -19.826 11.678 21.076 1.00 96.44 197 ALA A O 1
ATOM 1618 N N . VAL A 1 198 ? -18.642 11.688 19.162 1.00 95.81 198 VAL A N 1
ATOM 1619 C CA . VAL A 1 198 ? -19.758 11.405 18.253 1.00 95.81 198 VAL A CA 1
ATOM 1620 C C . VAL A 1 198 ? -19.564 10.006 17.683 1.00 95.81 198 VAL A C 1
ATOM 1622 O O . VAL A 1 198 ? -18.589 9.765 16.970 1.00 95.81 198 VAL A O 1
ATOM 1625 N N . VAL A 1 199 ? -20.490 9.106 18.007 1.00 96.81 199 VAL A N 1
ATOM 1626 C CA . VAL A 1 199 ? -20.488 7.706 17.564 1.00 96.81 199 VAL A CA 1
ATOM 1627 C C . VAL A 1 199 ? -21.507 7.535 16.447 1.00 96.81 199 VAL A C 1
ATOM 1629 O O . VAL A 1 199 ? -22.642 8.012 16.566 1.00 96.81 199 VAL A O 1
ATOM 1632 N N . ARG A 1 200 ? -21.095 6.878 15.361 1.00 94.94 200 ARG A N 1
ATOM 1633 C CA . ARG A 1 200 ? -21.949 6.554 14.221 1.00 94.94 200 ARG A CA 1
ATOM 1634 C C . ARG A 1 200 ? -21.454 5.282 13.532 1.00 94.94 200 ARG A C 1
ATOM 1636 O O . ARG A 1 200 ? -20.276 5.206 13.192 1.00 94.94 200 ARG A O 1
ATOM 1643 N N . ASP A 1 201 ? -22.359 4.340 13.282 1.00 94.44 201 ASP A N 1
ATOM 1644 C CA . ASP A 1 201 ? -22.099 3.107 12.524 1.00 94.44 201 ASP A CA 1
ATOM 1645 C C . ASP A 1 201 ? -20.900 2.300 13.079 1.00 94.44 201 ASP A C 1
ATOM 1647 O O . ASP A 1 201 ? -20.027 1.859 12.330 1.00 94.44 201 ASP A O 1
ATOM 1651 N N . GLY A 1 202 ? -20.807 2.169 14.407 1.00 92.94 202 GLY A N 1
ATOM 1652 C CA . GLY A 1 202 ? -19.715 1.475 15.095 1.00 92.94 202 GLY A CA 1
ATOM 1653 C C . GLY A 1 202 ? -18.374 2.218 15.107 1.00 92.94 202 GLY A C 1
ATOM 1654 O O . GLY A 1 202 ? -17.364 1.649 15.521 1.00 92.94 202 GLY A O 1
ATOM 1655 N N . VAL A 1 203 ? -18.328 3.478 14.653 1.00 95.50 203 VAL A N 1
ATOM 1656 C CA . VAL A 1 203 ? -17.098 4.277 14.543 1.00 95.50 203 VAL A CA 1
ATOM 1657 C C . VAL A 1 203 ? -17.230 5.606 15.288 1.00 95.50 203 VAL A C 1
ATOM 1659 O O . VAL A 1 203 ? -18.244 6.302 15.218 1.00 95.50 203 VAL A O 1
ATOM 1662 N N . ILE A 1 204 ? -16.165 6.001 15.989 1.00 94.81 204 ILE A N 1
ATOM 1663 C CA . ILE A 1 204 ? -16.051 7.332 16.591 1.00 94.81 204 ILE A CA 1
ATOM 1664 C C . ILE A 1 204 ? -15.580 8.299 15.507 1.00 94.81 204 ILE A C 1
ATOM 1666 O O . ILE A 1 204 ? -14.429 8.266 15.079 1.00 94.81 204 ILE A O 1
ATOM 1670 N N . VAL A 1 205 ? -16.484 9.158 15.041 1.00 95.75 205 VAL A N 1
ATOM 1671 C CA . VAL A 1 205 ? -16.226 10.060 13.907 1.00 95.75 205 VAL A CA 1
ATOM 1672 C C . VAL A 1 205 ? -15.475 11.311 14.352 1.00 95.75 205 VAL A C 1
ATOM 1674 O O . VAL A 1 205 ? -14.676 11.876 13.607 1.00 95.75 205 VAL A O 1
ATOM 1677 N N . THR A 1 206 ? -15.763 11.806 15.556 1.00 95.06 206 THR A N 1
ATOM 1678 C CA . THR A 1 206 ? -15.205 13.067 16.057 1.00 95.06 206 THR A CA 1
ATOM 1679 C C . THR A 1 206 ? -15.164 13.070 17.578 1.00 95.06 206 THR A C 1
ATOM 1681 O O . THR A 1 206 ? -16.093 12.587 18.227 1.00 95.06 206 THR A O 1
ATOM 1684 N N . VAL A 1 207 ? -14.108 13.662 18.138 1.00 95.06 207 VAL A N 1
ATOM 1685 C CA . VAL A 1 207 ? -13.982 13.962 19.567 1.00 95.06 207 VAL A CA 1
ATOM 1686 C C . VAL A 1 207 ? -13.809 15.471 19.719 1.00 95.06 207 VAL A C 1
ATOM 1688 O O . VAL A 1 207 ? -12.840 16.041 19.230 1.00 95.06 207 VAL A O 1
ATOM 1691 N N . GLU A 1 208 ? -14.768 16.121 20.371 1.00 93.69 208 GLU A N 1
ATOM 1692 C CA . GLU A 1 208 ? -14.753 17.556 20.650 1.00 93.69 208 GLU A CA 1
ATOM 1693 C C . GLU A 1 208 ? -14.156 17.822 22.036 1.00 93.69 208 GLU A C 1
ATOM 1695 O O . GLU A 1 208 ? -14.547 17.216 23.048 1.00 93.69 208 GLU A O 1
ATOM 1700 N N . SER A 1 209 ? -13.242 18.789 22.100 1.00 93.69 209 SER A N 1
ATOM 1701 C CA . SER A 1 209 ? -12.674 19.246 23.364 1.00 93.69 209 SER A CA 1
ATOM 1702 C C . SER A 1 209 ? -13.666 20.111 24.161 1.00 93.69 209 SER A C 1
ATOM 1704 O O . SER A 1 209 ? -14.607 20.713 23.635 1.00 93.69 209 SER A O 1
ATOM 1706 N N . LYS A 1 210 ? -13.454 2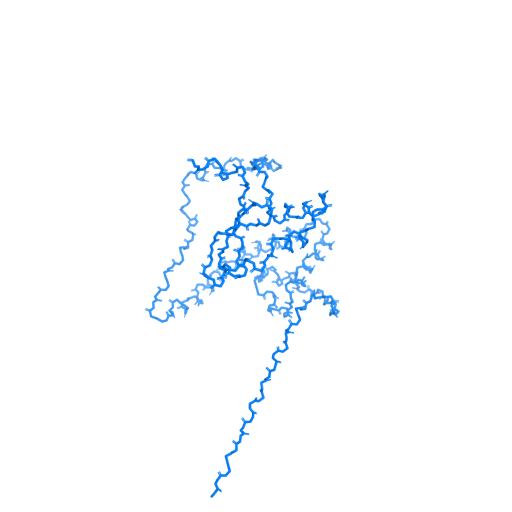0.213 25.481 1.00 88.94 210 LYS A N 1
ATOM 1707 C CA . LYS A 1 210 ? -14.326 20.999 26.376 1.00 88.94 210 LYS A CA 1
ATOM 1708 C C . LYS A 1 210 ? -14.345 22.491 26.011 1.00 88.94 210 LYS A C 1
ATOM 1710 O O . LYS A 1 210 ? -15.370 23.150 26.185 1.00 88.94 210 LYS A O 1
ATOM 1715 N N . SER A 1 211 ? -13.221 23.021 25.530 1.00 83.00 211 SER A N 1
ATOM 1716 C CA . SER A 1 211 ? -13.074 24.417 25.104 1.00 83.00 211 SER A CA 1
ATOM 1717 C C . SER A 1 211 ? -13.841 24.708 23.813 1.00 83.00 211 SER A C 1
ATOM 1719 O O . SER A 1 211 ? -14.496 25.745 23.725 1.00 83.00 211 SER A O 1
ATOM 1721 N N . GLU A 1 212 ? -13.834 23.789 22.846 1.00 80.50 212 GLU A N 1
ATOM 1722 C CA . GLU A 1 212 ? -14.566 23.941 21.579 1.00 80.50 212 GLU A CA 1
ATOM 1723 C C . GLU A 1 212 ? -16.080 23.988 21.782 1.00 80.50 212 GLU A C 1
ATOM 1725 O O . GLU A 1 212 ? -16.757 24.811 21.169 1.00 80.50 212 GLU A O 1
ATOM 1730 N N . ARG A 1 213 ? -16.613 23.208 22.731 1.00 74.69 213 ARG A N 1
ATOM 1731 C CA . ARG A 1 213 ? -18.047 23.221 23.063 1.00 74.69 213 ARG A CA 1
ATOM 1732 C C . ARG A 1 213 ? -18.559 24.599 23.507 1.00 74.69 213 ARG A C 1
ATOM 1734 O O . ARG A 1 213 ? -19.737 24.889 23.317 1.00 74.69 213 ARG A O 1
ATOM 1741 N N . ARG A 1 214 ? -17.709 25.442 24.109 1.00 74.50 214 ARG A N 1
ATOM 1742 C CA . ARG A 1 214 ? -18.089 26.803 24.535 1.00 74.50 214 ARG A CA 1
ATOM 1743 C C . ARG A 1 214 ? -18.129 27.808 23.384 1.00 74.50 214 ARG A C 1
ATOM 1745 O O . ARG A 1 214 ? -18.811 28.808 23.525 1.00 74.50 214 ARG A O 1
ATOM 1752 N N . LYS A 1 215 ? -17.414 27.567 22.280 1.00 74.88 215 LYS A N 1
ATOM 1753 C CA . LYS A 1 215 ? -17.346 28.507 21.146 1.00 74.88 215 LYS A CA 1
ATOM 1754 C C . LYS A 1 215 ? -18.557 28.439 20.214 1.00 74.88 215 LYS A C 1
ATOM 1756 O O . LYS A 1 215 ? -18.789 29.382 19.474 1.00 74.88 215 LYS A O 1
ATOM 1761 N N . GLY A 1 216 ? -19.290 27.326 20.216 1.00 68.31 216 GLY A N 1
ATOM 1762 C CA . GLY A 1 216 ? -20.448 27.114 19.340 1.00 68.31 216 GLY A CA 1
ATOM 1763 C C . GLY A 1 216 ? -21.807 27.422 19.975 1.00 68.31 216 GLY A C 1
ATOM 1764 O O . GLY A 1 216 ? -22.815 26.963 19.443 1.00 68.31 216 GLY A O 1
ATOM 1765 N N . ARG A 1 217 ? -21.843 28.099 21.127 1.00 57.59 217 ARG A N 1
ATOM 1766 C CA . ARG A 1 217 ? -23.060 28.443 21.872 1.00 57.59 217 ARG A CA 1
ATOM 1767 C C . ARG A 1 217 ? -23.123 29.946 22.072 1.00 57.59 217 ARG A C 1
ATOM 1769 O O . ARG A 1 217 ? -24.250 30.469 22.002 1.00 57.59 217 ARG A O 1
#

Radius of gyration: 30.74 Å; Cα contacts (8 Å, |Δi|>4): 114; chains: 1; bounding box: 67×75×71 Å

Sequence (217 aa):
MAAQSTTTRKTTVRRKRTPDTGLLRPYRPRPADFREVYVRMGWEGLDEHFRTNWRCIRRWIIEQIAEDEAMGRIHLKAARTNWLAEHGERIRRQELRGSRRSDYVAGRRLRPTRVFDWGNIPPRAQMNLVLEEDMHGFTPPRPTRPMRVSDHARVRYLERVKGVDIEKLDAEILSPAMSLADDMGGGKVIMKTGHKAVVRDGVIVTVESKSERRKGR

Organism: NCBI:txid439228

pLDDT: mean 78.96, std 16.8, range [45.22, 97.19]